Protein AF-A0A948S776-F1 (afdb_monomer)

Solvent-accessible surface area (backbone atoms only — not comparable to full-atom values): 19892 Å² total; per-residue (Å²): 141,86,84,87,80,82,86,81,80,93,66,93,70,81,78,84,46,97,80,36,72,66,51,51,48,51,51,47,53,50,47,60,68,52,47,47,55,83,42,71,66,89,43,65,70,59,57,54,49,46,22,67,76,46,38,30,39,66,58,34,51,77,49,82,68,54,50,30,28,36,54,54,98,95,38,77,42,83,43,54,67,67,58,45,52,52,51,53,53,51,50,36,62,68,34,25,37,34,53,42,80,43,75,43,98,85,70,48,80,43,75,44,84,40,79,42,96,69,28,58,43,80,48,78,45,60,59,50,70,28,55,46,44,52,46,50,82,46,57,51,68,60,44,51,53,54,53,57,68,47,48,62,59,56,50,50,53,50,28,68,75,37,49,32,47,72,52,29,36,33,40,34,46,43,30,55,60,38,28,38,38,37,34,32,24,36,46,45,97,86,26,35,76,42,49,69,90,73,72,49,63,81,50,78,41,45,48,45,40,51,56,28,45,77,58,75,41,42,49,74,68,52,48,50,54,43,51,53,52,50,51,54,45,20,75,75,63,35,86,86,52,70,42,48,57,50,50,54,42,47,53,50,54,52,53,57,54,69,76,40,53,76,68,52,44,58,52,39,53,50,28,44,51,49,48,28,53,51,48,44,52,49,53,53,48,52,50,52,53,48,53,49,50,51,50,48,50,49,50,50,49,60,72,45,38,86,79,46,58,70,71,59,47,54,54,51,53,56,49,55,53,50,50,52,52,54,51,51,64,71,66,49,77,78,76,78,80,72,82,72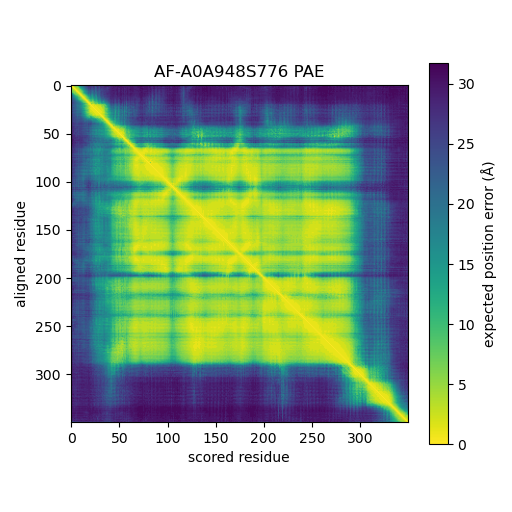,74,76,82,75,82,76,82,83,82,129

Sequence (350 aa):
MSLRRRLKSRAGEKHCNASSKTHAAHVYARKQSRYTAWIPASIPSIADEAAAEFGLDYESLGLPRGECFWEVDGSLRLLSGEDFERQLASARDEFGWFWQSRKLKSGRDSRTRRKRPHPVQEVTVSLSPAQSLFLRDMNAADIASKLYGLLPRLAEDLTDQTGWKLLGASIHYDSSRPHFNFYITRVGDDHYLHGRQRLGTLGPWAVGEWRLAKLGAGTYAGNRILQENLANFALRHGPSAEPLDLRLHRLLDDSFKRDLNKNEMGRFEKCEAKHAKWKKAQIAKILREWIGRERVAWQLLSLCGPHLRPYARAAIQGVEVMAKVMDILKNLPAEESSNSCPKQNQPQLK

Radius of gyration: 26.54 Å; Cα contacts (8 Å, |Δi|>4): 365; chains: 1; bounding box: 77×87×69 Å

pLDDT: mean 72.22, std 21.1, range [24.14, 96.31]

Foldseek 3Di:
DDDDDDDDDDDDDPPPDPPDPVVVVVVVVVVLVVLCLQAVVPDVVLSVVLCVVLVLALCLQVEPFKWKWFDDPLDTDTDDPVVRSVLVVVQCVVQQKAWDWDQDPVRDIDTDIDGDPPQKDKDKAWDDSLRSNLSNPDDHVVSVVLVVVLVSVLVVVVCVQFVWDWGIKMWGPSGSITIMITITGQQDPNRHGTGDPPLAAPDPSLLNLVLLVVLVQHDPVSVVVSVVSLVVSCVVPNVPDDRPRNVSNVSVVVSSCVPDDPVSNVSSVVSSNVVSVSSNVSVVVCVVVVVVVVVVVLVVCVVCVVVDDPVVNVVSVVVVVVVVVVVVVVPPPPPPPPPPPPPDDDDDDD

Secondary structure (DSSP, 8-state):
-----------------TT-HHHHHHHHHHHHHHHTTTS-TT-HHHHHHHHHHHT-STTTTS--S-EEEEEETTEEEEE-HHHHHHHHHHHHHHTTEEEEEEE-TTS-EEEEEEE-S-SEEEEEEEPPHHHHHHHHTS-HHHHHHHHHHHHHHHHHHHHHHH-PEEEEEEEE-SSSS-EEEEEEESB-TTSPBPS-S------HHHHHHHHHHHTT---HHHHHHHHHHHHHHHHHH-TT---HHHHHHHHHHHHHHHT--HHHHHHHHHHHHHHHHHHHHHHHHHHHHHHHHHHHHHHHHHHHGGGS-HHHHHHHHHHHHHHHHHHHHHSS------------------

Mean predicted aligned error: 14.77 Å

Nearest PDB structures (foldseek):
  3we3-assembly1_A  TM=5.366E-01  e=9.918E+00  Homo sapiens
  7qfi-assembly1_A  TM=2.754E-01  e=3.850E+00  Lactobacillus acidophilus
  4cdg-assembly1_A  TM=1.538E-01  e=7.235E+00  Homo sapiens

Structure (mmCIF, N/CA/C/O backbone):
data_AF-A0A948S776-F1
#
_entry.id   AF-A0A948S776-F1
#
loop_
_atom_site.group_PDB
_atom_site.id
_atom_site.type_symbol
_atom_site.label_atom_id
_atom_site.label_alt_id
_atom_site.label_comp_id
_atom_site.label_asym_id
_atom_site.label_entity_id
_atom_site.label_seq_id
_atom_site.pdbx_PDB_ins_code
_atom_site.Cartn_x
_atom_site.Cartn_y
_atom_site.Cartn_z
_atom_site.occupancy
_atom_site.B_iso_or_equiv
_atom_site.auth_seq_id
_atom_site.auth_comp_id
_atom_site.auth_asym_id
_atom_site.auth_atom_id
_atom_site.pdbx_PDB_model_num
ATOM 1 N N . MET A 1 1 ? 22.194 14.010 43.140 1.00 30.00 1 MET A N 1
ATOM 2 C CA . MET A 1 1 ? 22.199 15.105 42.144 1.00 30.00 1 MET A CA 1
ATOM 3 C C . MET A 1 1 ? 21.404 14.669 40.921 1.00 30.00 1 MET A C 1
ATOM 5 O O . MET A 1 1 ? 21.793 13.718 40.261 1.00 30.00 1 MET A O 1
ATOM 9 N N . SER A 1 2 ? 20.255 15.299 40.671 1.00 27.33 2 SER A N 1
ATOM 10 C CA . SER A 1 2 ? 19.341 14.989 39.565 1.00 27.33 2 SER A CA 1
ATOM 11 C C . SER A 1 2 ? 19.483 16.018 38.444 1.00 27.33 2 SER A C 1
ATOM 13 O O . SER A 1 2 ? 19.321 17.208 38.708 1.00 27.33 2 SER A O 1
ATOM 15 N N . LEU A 1 3 ? 19.678 15.587 37.197 1.00 24.20 3 LEU A N 1
ATOM 16 C CA . LEU A 1 3 ? 19.594 16.470 36.032 1.00 24.20 3 LEU A CA 1
ATOM 17 C C . LEU A 1 3 ? 18.422 16.068 35.137 1.00 24.20 3 LEU A C 1
ATOM 19 O O . LEU A 1 3 ? 18.526 15.271 34.212 1.00 24.20 3 LEU A O 1
ATOM 23 N N . ARG A 1 4 ? 17.279 16.695 35.430 1.00 26.38 4 ARG A N 1
ATOM 24 C CA . ARG A 1 4 ? 16.252 17.001 34.436 1.00 26.38 4 ARG A CA 1
ATOM 25 C C . ARG A 1 4 ? 16.826 18.037 33.465 1.00 26.38 4 ARG A C 1
ATOM 27 O O . ARG A 1 4 ? 17.174 19.132 33.897 1.00 26.38 4 ARG A O 1
ATOM 34 N N . ARG A 1 5 ? 16.763 17.774 32.158 1.00 28.72 5 ARG A N 1
ATOM 35 C CA . ARG A 1 5 ? 16.552 18.834 31.160 1.00 28.72 5 ARG A CA 1
ATOM 36 C C . ARG A 1 5 ? 15.293 18.530 30.359 1.00 28.72 5 ARG A C 1
ATOM 38 O O . ARG A 1 5 ? 15.193 17.547 29.638 1.00 28.72 5 ARG A O 1
ATOM 45 N N . ARG A 1 6 ? 14.307 19.396 30.593 1.00 29.16 6 ARG A N 1
ATOM 46 C CA . ARG A 1 6 ? 13.084 19.588 29.819 1.00 29.16 6 ARG A CA 1
ATOM 47 C C . ARG A 1 6 ? 13.449 20.176 28.457 1.00 29.16 6 ARG A C 1
ATOM 49 O O . ARG A 1 6 ? 14.199 21.142 28.435 1.00 29.16 6 ARG A O 1
ATOM 56 N N . LEU A 1 7 ? 12.749 19.751 27.411 1.00 24.14 7 LEU A N 1
ATOM 57 C CA . LEU A 1 7 ? 12.084 20.685 26.501 1.00 24.14 7 LEU A CA 1
ATOM 58 C C . LEU A 1 7 ? 10.652 20.188 26.272 1.00 24.14 7 LEU A C 1
ATOM 60 O O . LEU A 1 7 ? 10.360 19.386 25.395 1.00 24.14 7 LEU A O 1
ATOM 64 N N . LYS A 1 8 ? 9.765 20.656 27.158 1.00 30.14 8 LYS A N 1
ATOM 65 C CA . LYS A 1 8 ? 8.364 20.921 26.836 1.00 30.14 8 LYS A CA 1
ATOM 66 C C . LYS A 1 8 ? 8.313 22.363 26.314 1.00 30.14 8 LYS A C 1
ATOM 68 O O . LYS A 1 8 ? 8.461 23.272 27.126 1.00 30.14 8 LYS A O 1
ATOM 73 N N . SER A 1 9 ? 8.040 22.573 25.034 1.00 30.41 9 SER A N 1
ATOM 74 C CA . SER A 1 9 ? 7.080 23.598 24.594 1.00 30.41 9 SER A CA 1
ATOM 75 C C . SER A 1 9 ? 5.760 22.822 24.412 1.00 30.41 9 SER A C 1
ATOM 77 O O . SER A 1 9 ? 5.752 21.774 23.783 1.00 30.41 9 SER A O 1
ATOM 79 N N . ARG A 1 10 ? 4.640 23.045 25.112 1.00 31.84 10 ARG A N 1
ATOM 80 C CA . ARG A 1 10 ? 3.937 24.262 25.556 1.00 31.84 10 ARG A CA 1
ATOM 81 C C . ARG A 1 10 ? 3.382 25.125 24.410 1.00 31.84 10 ARG A C 1
ATOM 83 O O . ARG A 1 10 ? 3.489 26.333 24.443 1.00 31.84 10 ARG A O 1
ATOM 90 N N . ALA A 1 11 ? 2.757 24.454 23.448 1.00 30.66 11 ALA A N 1
ATOM 91 C CA . ALA A 1 11 ? 1.493 24.780 22.773 1.00 30.66 11 ALA A CA 1
ATOM 92 C C . ALA A 1 11 ? 1.198 23.525 21.924 1.00 30.66 11 ALA A C 1
ATOM 94 O O . ALA A 1 11 ? 2.074 23.027 21.238 1.00 30.66 11 ALA A O 1
ATOM 95 N N . GLY A 1 12 ? 0.064 22.843 22.009 1.00 31.70 12 GLY A N 1
ATOM 96 C CA . GLY A 1 12 ? -1.236 23.456 21.788 1.00 31.70 12 GLY A CA 1
ATOM 97 C C . GLY A 1 12 ? -1.523 23.648 20.296 1.00 31.70 12 GLY A C 1
ATOM 98 O O . GLY A 1 12 ? -2.685 23.745 19.933 1.00 31.70 12 GLY A O 1
ATOM 99 N N . GLU A 1 13 ? -0.513 23.611 19.425 1.00 28.03 13 GLU A N 1
ATOM 100 C CA . GLU A 1 13 ? -0.708 23.738 17.984 1.00 28.03 13 GLU A CA 1
ATOM 101 C C . GLU A 1 13 ? -0.805 22.344 17.364 1.00 28.03 13 GLU A C 1
ATOM 103 O O . GLU A 1 13 ? 0.151 21.756 16.856 1.00 28.03 13 GLU A O 1
ATOM 108 N N . LYS A 1 14 ? -2.027 21.798 17.406 1.00 35.38 14 LYS A N 1
ATOM 109 C CA . LYS A 1 14 ? -2.502 20.964 16.303 1.00 35.38 14 LYS A CA 1
ATOM 110 C C . LYS A 1 14 ? -2.407 21.854 15.054 1.00 35.38 14 LYS A C 1
ATOM 112 O O . LYS A 1 14 ? -3.322 22.622 14.787 1.00 35.38 14 LYS A O 1
ATOM 117 N N . HIS A 1 15 ? -1.302 21.805 14.312 1.00 27.33 15 HIS A N 1
ATOM 118 C CA . HIS A 1 15 ? -1.291 22.359 12.960 1.00 27.33 15 HIS A CA 1
ATOM 119 C C . HIS A 1 15 ? -2.092 21.414 12.063 1.00 27.33 15 HIS A C 1
ATOM 121 O O . HIS A 1 15 ? -1.555 20.536 11.391 1.00 27.33 15 HIS A O 1
ATOM 127 N N . CYS A 1 16 ? -3.409 21.586 12.114 1.00 34.50 16 CYS A N 1
ATOM 128 C CA . CYS A 1 16 ? -4.314 21.283 11.024 1.00 34.50 16 CYS A CA 1
ATOM 129 C C . CYS A 1 16 ? -3.925 22.266 9.922 1.00 34.50 16 CYS A C 1
ATOM 131 O O . CYS A 1 16 ? -4.116 23.457 10.122 1.00 34.50 16 CYS A O 1
ATOM 133 N N . ASN A 1 17 ? -3.253 21.810 8.869 1.00 31.41 17 ASN A N 1
ATOM 134 C CA . ASN A 1 17 ? -3.221 22.454 7.555 1.00 31.41 17 ASN A CA 1
ATOM 135 C C . ASN A 1 17 ? -2.355 21.577 6.651 1.00 31.41 17 ASN A C 1
ATOM 137 O O . ASN A 1 17 ? -1.127 21.699 6.629 1.00 31.41 17 ASN A O 1
ATOM 141 N N . ALA A 1 18 ? -3.017 20.711 5.882 1.00 35.78 18 ALA A N 1
ATOM 142 C CA . ALA A 1 18 ? -2.439 19.977 4.755 1.00 35.78 18 ALA A CA 1
ATOM 143 C C . ALA A 1 18 ? -1.798 20.912 3.697 1.00 35.78 18 ALA A C 1
ATOM 145 O O . ALA A 1 18 ? -1.079 20.458 2.814 1.00 35.78 18 ALA A O 1
ATOM 146 N N . SER A 1 19 ? -1.998 22.229 3.823 1.00 34.84 19 SER A N 1
ATOM 147 C CA . SER A 1 19 ? -1.431 23.302 3.002 1.00 34.84 19 SER A CA 1
ATOM 148 C C . SER A 1 19 ? -0.207 24.013 3.606 1.00 34.84 19 SER A C 1
ATOM 150 O O . SER A 1 19 ? 0.343 24.913 2.968 1.00 34.84 19 SER A O 1
ATOM 152 N N . SER A 1 20 ? 0.257 23.669 4.818 1.00 40.19 20 SER A N 1
ATOM 153 C CA . SER A 1 20 ? 1.397 24.380 5.418 1.00 40.19 20 SER A CA 1
ATOM 154 C C . SER A 1 20 ? 2.726 23.941 4.789 1.00 40.19 20 SER A C 1
ATOM 156 O O . SER A 1 20 ? 3.006 22.746 4.657 1.00 40.19 20 SER A O 1
ATOM 158 N N . LYS A 1 21 ? 3.591 24.909 4.441 1.00 38.44 21 LYS A N 1
ATOM 159 C CA . LYS A 1 21 ? 4.961 24.651 3.947 1.00 38.44 21 LYS A CA 1
ATOM 160 C C . LYS A 1 21 ? 5.741 23.712 4.879 1.00 38.44 21 LYS A C 1
ATOM 162 O O . LYS A 1 21 ? 6.563 22.931 4.416 1.00 38.44 21 LYS A O 1
ATOM 167 N N . THR A 1 22 ? 5.438 23.734 6.176 1.00 37.62 22 THR A N 1
ATOM 168 C CA . THR A 1 22 ? 6.039 22.878 7.206 1.00 37.62 22 THR A CA 1
ATOM 169 C C . THR A 1 22 ? 5.538 21.431 7.139 1.00 37.62 22 THR A C 1
ATOM 171 O O . THR A 1 22 ? 6.331 20.505 7.292 1.00 37.62 22 THR A O 1
ATOM 174 N N . HIS A 1 23 ? 4.247 21.202 6.860 1.00 42.31 23 HIS A N 1
ATOM 175 C CA . HIS A 1 23 ? 3.706 19.862 6.608 1.00 42.31 23 HIS A CA 1
ATOM 176 C C . HIS A 1 23 ? 4.241 19.297 5.290 1.00 42.31 23 HIS A C 1
ATOM 178 O O . HIS A 1 23 ? 4.719 18.166 5.272 1.00 42.31 23 HIS A O 1
ATOM 184 N N . ALA A 1 24 ? 4.266 20.104 4.225 1.00 43.22 24 ALA A N 1
ATOM 185 C CA . ALA A 1 24 ? 4.877 19.727 2.953 1.00 43.22 24 ALA A CA 1
ATOM 186 C C . ALA A 1 24 ? 6.366 19.376 3.125 1.00 43.22 24 ALA A C 1
ATOM 188 O O . ALA A 1 24 ? 6.804 18.350 2.618 1.00 43.22 24 ALA A O 1
ATOM 189 N N . ALA A 1 25 ? 7.123 20.144 3.917 1.00 40.84 25 ALA A N 1
ATOM 190 C CA . ALA A 1 25 ? 8.521 19.855 4.240 1.00 40.84 25 ALA A CA 1
ATOM 191 C C . ALA A 1 25 ? 8.693 18.582 5.089 1.00 40.84 25 ALA A C 1
ATOM 193 O O . ALA A 1 25 ? 9.600 17.796 4.832 1.00 40.84 25 ALA A O 1
ATOM 194 N N . HIS A 1 26 ? 7.813 18.320 6.062 1.00 44.16 26 HIS A N 1
ATOM 195 C CA . HIS A 1 26 ? 7.834 17.078 6.844 1.00 44.16 26 HIS A CA 1
ATOM 196 C C . HIS A 1 26 ? 7.425 15.852 6.026 1.00 44.16 26 HIS A C 1
ATOM 198 O O . HIS A 1 26 ? 8.029 14.792 6.184 1.00 44.16 26 HIS A O 1
ATOM 204 N N . VAL A 1 27 ? 6.435 15.977 5.141 1.00 45.28 27 VAL A N 1
ATOM 205 C CA . VAL A 1 27 ? 6.050 14.933 4.186 1.00 45.28 27 VAL A CA 1
ATOM 206 C C . VAL A 1 27 ? 7.170 14.716 3.175 1.00 45.28 27 VAL A C 1
ATOM 208 O O . VAL A 1 27 ? 7.508 13.570 2.917 1.00 45.28 27 VAL A O 1
ATOM 211 N N . TYR A 1 28 ? 7.814 15.771 2.674 1.00 41.22 28 TYR A N 1
ATOM 212 C CA . TYR A 1 28 ? 8.972 15.695 1.781 1.00 41.22 28 TYR A CA 1
ATOM 213 C C . TYR A 1 28 ? 10.178 15.029 2.459 1.00 41.22 28 TYR A C 1
ATOM 215 O O . TYR A 1 28 ? 10.744 14.095 1.904 1.00 41.22 28 TYR A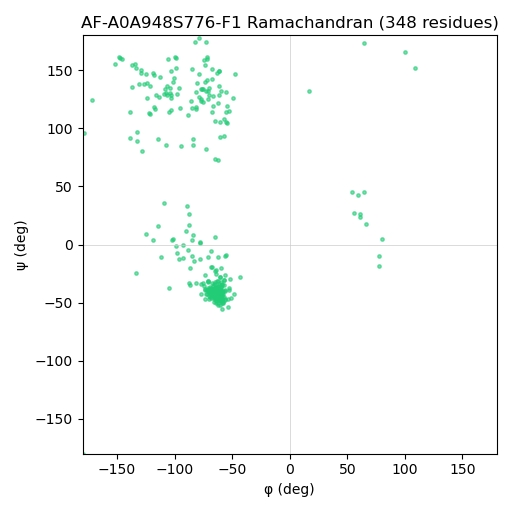 O 1
ATOM 223 N N . ALA A 1 29 ? 10.507 15.395 3.701 1.00 40.53 29 ALA A N 1
ATOM 224 C CA . ALA A 1 29 ? 11.566 14.762 4.493 1.00 40.53 29 ALA A CA 1
ATOM 225 C C . ALA A 1 29 ? 11.233 13.302 4.873 1.00 40.53 29 ALA A C 1
ATOM 227 O O . ALA A 1 29 ? 12.106 12.428 4.871 1.00 40.53 29 ALA A O 1
ATOM 228 N N . ARG A 1 30 ? 9.956 12.980 5.140 1.00 44.44 30 ARG A N 1
ATOM 229 C CA . ARG A 1 30 ? 9.488 11.588 5.294 1.00 44.44 30 ARG A CA 1
ATOM 230 C C . ARG A 1 30 ? 9.535 10.812 3.982 1.00 44.44 30 ARG A C 1
ATOM 232 O O . ARG A 1 30 ? 9.887 9.639 4.001 1.00 44.44 30 ARG A O 1
ATOM 239 N N . LYS A 1 31 ? 9.192 11.433 2.853 1.00 39.84 31 LYS A N 1
ATOM 240 C CA . LYS A 1 31 ? 9.264 10.831 1.517 1.00 39.84 31 LYS A CA 1
ATOM 241 C C . LYS A 1 31 ? 10.727 10.567 1.151 1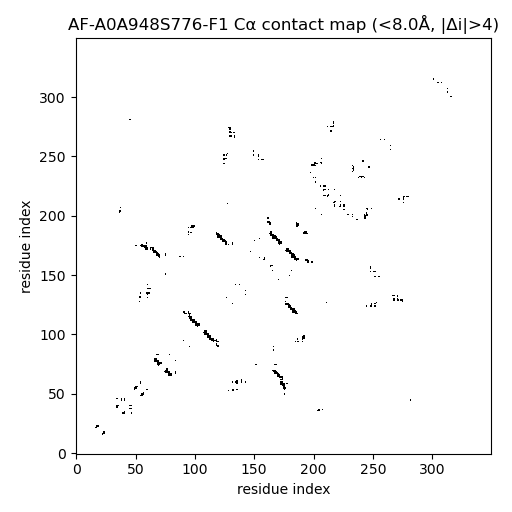.00 39.84 31 LYS A C 1
ATOM 243 O O . LYS A 1 31 ? 11.037 9.428 0.829 1.00 39.84 31 LYS A O 1
ATOM 248 N N . GLN A 1 32 ? 11.641 11.523 1.340 1.00 35.38 32 GLN A N 1
ATOM 249 C CA . GLN A 1 32 ? 13.091 11.335 1.169 1.00 35.38 32 GLN A CA 1
ATOM 250 C C . GLN A 1 32 ? 13.665 10.242 2.087 1.00 35.38 32 GLN A C 1
ATOM 252 O O . GLN A 1 32 ? 14.451 9.412 1.641 1.00 35.38 32 GLN A O 1
ATOM 257 N N . SER A 1 33 ? 13.231 10.161 3.347 1.00 32.75 33 SER A N 1
ATOM 258 C CA . SER A 1 33 ? 13.672 9.082 4.247 1.00 32.75 33 SER A CA 1
ATOM 259 C C . SER A 1 33 ? 12.978 7.734 4.006 1.00 32.75 33 SER A C 1
ATOM 261 O O . SER A 1 33 ? 13.474 6.734 4.509 1.00 32.75 33 SER A O 1
ATOM 263 N N . ARG A 1 34 ? 11.890 7.670 3.215 1.00 36.59 34 ARG A N 1
ATOM 264 C CA . ARG A 1 34 ? 11.239 6.438 2.702 1.00 36.59 34 ARG A CA 1
ATOM 265 C C . ARG A 1 34 ? 11.684 6.055 1.278 1.00 36.59 34 ARG A C 1
ATOM 267 O O . ARG A 1 34 ? 11.411 4.934 0.833 1.00 36.59 34 ARG A O 1
ATOM 274 N N . TYR A 1 35 ? 12.380 6.945 0.563 1.00 33.16 35 TYR A N 1
ATOM 275 C CA . TYR A 1 35 ? 13.059 6.650 -0.708 1.00 33.16 35 TYR A CA 1
ATOM 276 C C . TYR A 1 35 ? 14.095 5.525 -0.525 1.00 33.16 35 TYR A C 1
ATOM 278 O O . TYR A 1 35 ? 14.215 4.654 -1.384 1.00 33.16 35 TYR A O 1
ATOM 286 N N . THR A 1 36 ? 14.722 5.476 0.654 1.00 37.50 36 THR A N 1
ATOM 287 C CA . THR A 1 36 ? 15.727 4.497 1.117 1.00 37.50 36 THR A CA 1
ATOM 288 C C . THR A 1 36 ? 15.274 3.033 1.145 1.00 37.50 36 THR A C 1
ATOM 290 O O . THR A 1 36 ? 16.125 2.150 1.152 1.00 37.50 36 THR A O 1
ATOM 293 N N . ALA A 1 37 ? 13.968 2.743 1.171 1.00 38.06 37 ALA A N 1
ATOM 294 C CA . ALA A 1 37 ? 13.477 1.375 1.371 1.00 38.06 37 ALA A CA 1
ATOM 295 C C . ALA A 1 37 ? 13.401 0.525 0.086 1.00 38.06 37 ALA A C 1
ATOM 297 O O . ALA A 1 37 ? 13.153 -0.667 0.168 1.00 38.06 37 ALA A O 1
ATOM 298 N N . TRP A 1 38 ? 13.578 1.109 -1.100 1.00 36.62 38 TRP A N 1
ATOM 299 C CA . TRP A 1 38 ? 13.439 0.379 -2.377 1.00 36.62 38 TRP A CA 1
ATOM 300 C C . TRP A 1 38 ? 14.577 0.649 -3.358 1.00 36.62 38 TRP A C 1
ATOM 302 O O . TRP A 1 38 ? 14.897 -0.177 -4.219 1.00 36.62 38 TRP A O 1
ATOM 312 N N . ILE A 1 39 ? 15.212 1.803 -3.200 1.00 39.00 39 ILE A N 1
ATOM 313 C CA . ILE A 1 39 ? 16.410 2.219 -3.903 1.00 39.00 39 ILE A CA 1
ATOM 314 C C . ILE A 1 39 ? 17.398 2.531 -2.785 1.00 39.00 39 ILE A C 1
ATOM 316 O O . ILE A 1 39 ? 17.037 3.296 -1.886 1.00 39.00 39 ILE A O 1
ATOM 320 N N . PRO A 1 40 ? 18.605 1.943 -2.765 1.00 36.41 40 PRO A N 1
ATOM 321 C CA . PRO A 1 40 ? 19.608 2.407 -1.831 1.00 36.41 40 PRO A CA 1
ATOM 322 C C . PRO A 1 40 ? 19.859 3.879 -2.165 1.00 36.41 40 PRO A C 1
ATOM 324 O O . PRO A 1 40 ? 20.474 4.206 -3.174 1.00 36.41 40 PRO A O 1
ATOM 327 N N . ALA A 1 41 ? 19.340 4.776 -1.325 1.00 38.53 41 ALA A N 1
ATOM 328 C CA . ALA A 1 41 ? 19.460 6.226 -1.482 1.00 38.53 41 ALA A CA 1
ATOM 329 C C . ALA A 1 41 ? 20.916 6.718 -1.354 1.00 38.53 41 ALA A C 1
ATOM 331 O O . ALA A 1 41 ? 21.170 7.916 -1.331 1.00 38.53 41 ALA A O 1
ATOM 332 N N . SER A 1 42 ? 21.883 5.801 -1.260 1.00 42.94 42 SER A N 1
ATOM 333 C CA . SER A 1 42 ? 23.309 6.097 -1.269 1.00 42.94 42 SER A CA 1
ATOM 334 C C . SER A 1 42 ? 23.822 6.552 -2.640 1.00 42.94 42 SER A C 1
ATOM 336 O O . SER A 1 42 ? 24.955 7.031 -2.711 1.00 42.94 42 SER A O 1
ATOM 338 N N . ILE A 1 43 ? 23.022 6.430 -3.711 1.00 49.31 43 ILE A N 1
ATOM 339 C CA . ILE A 1 43 ? 23.367 6.922 -5.051 1.00 49.31 43 ILE A CA 1
ATOM 340 C C . ILE A 1 43 ? 22.178 7.717 -5.635 1.00 49.31 43 ILE A C 1
ATOM 342 O O . ILE A 1 43 ? 21.256 7.118 -6.193 1.00 49.31 43 ILE A O 1
ATOM 346 N N . PRO A 1 44 ? 22.182 9.060 -5.519 1.00 51.72 44 PRO A N 1
ATOM 347 C CA . PRO A 1 44 ? 21.114 9.932 -6.022 1.00 51.72 44 PRO A CA 1
ATOM 348 C C . PRO A 1 44 ? 20.764 9.722 -7.504 1.00 51.72 44 PRO A C 1
ATOM 350 O O . PRO A 1 44 ? 19.586 9.673 -7.842 1.00 51.72 44 PRO A O 1
ATOM 353 N N . SER A 1 45 ? 21.757 9.461 -8.366 1.00 53.81 45 SER A N 1
ATOM 354 C CA . SER A 1 45 ? 21.530 9.233 -9.804 1.00 53.81 45 SER A CA 1
ATOM 355 C C . SER A 1 45 ? 20.623 8.036 -10.102 1.00 53.81 45 SER A C 1
ATOM 357 O O . SER A 1 45 ? 19.899 8.048 -11.089 1.00 53.81 45 SER A O 1
ATOM 359 N N . ILE A 1 46 ? 20.593 7.021 -9.234 1.00 53.75 46 ILE A N 1
ATOM 360 C CA . ILE A 1 46 ? 19.721 5.850 -9.404 1.00 53.75 46 ILE A CA 1
ATOM 361 C C . ILE A 1 46 ? 18.262 6.184 -9.060 1.00 53.75 46 ILE A C 1
ATOM 363 O O . ILE A 1 46 ? 17.340 5.623 -9.653 1.00 53.75 46 ILE A O 1
ATOM 367 N N . ALA A 1 47 ? 18.034 7.087 -8.101 1.00 54.62 47 ALA A N 1
ATOM 368 C CA . ALA A 1 47 ? 16.690 7.528 -7.741 1.00 54.62 47 ALA A CA 1
ATOM 369 C C . ALA A 1 47 ? 16.067 8.388 -8.850 1.00 54.62 47 ALA A C 1
ATOM 371 O O . ALA A 1 47 ? 14.898 8.185 -9.181 1.00 54.62 47 ALA A O 1
ATOM 372 N N . ASP A 1 48 ? 16.860 9.272 -9.456 1.00 58.44 48 ASP A N 1
ATOM 373 C CA . ASP A 1 48 ? 16.430 10.121 -10.571 1.00 58.44 48 ASP A CA 1
ATOM 374 C C . ASP A 1 48 ? 16.203 9.296 -11.853 1.00 58.44 48 ASP A C 1
ATOM 376 O O . ASP A 1 48 ? 15.181 9.454 -12.520 1.00 58.44 48 ASP A O 1
ATOM 380 N N . GLU A 1 49 ? 17.083 8.325 -12.145 1.00 62.12 49 GLU A N 1
ATOM 381 C CA . GLU A 1 49 ? 16.891 7.349 -13.231 1.00 62.12 49 GLU A CA 1
ATOM 382 C C . GLU A 1 49 ? 15.599 6.533 -13.047 1.00 62.12 49 GLU A C 1
ATOM 384 O O . GLU A 1 49 ? 14.872 6.297 -14.010 1.00 62.12 49 GLU A O 1
ATOM 389 N N . ALA A 1 50 ? 15.285 6.103 -11.819 1.00 58.31 50 ALA A N 1
ATOM 390 C CA . ALA A 1 50 ? 14.046 5.380 -11.531 1.00 58.31 50 ALA A CA 1
ATOM 391 C C . ALA A 1 50 ? 12.806 6.261 -11.737 1.00 58.31 50 ALA A C 1
ATOM 393 O O . ALA A 1 50 ? 11.790 5.787 -12.248 1.00 58.31 50 ALA A O 1
ATOM 394 N N . ALA A 1 51 ? 12.882 7.534 -11.341 1.00 59.91 51 ALA A N 1
ATOM 395 C CA . ALA A 1 51 ? 11.790 8.473 -11.538 1.00 59.91 51 ALA A CA 1
ATOM 396 C C . ALA A 1 51 ? 11.502 8.713 -13.021 1.00 59.91 51 ALA A C 1
ATOM 398 O O . ALA A 1 51 ? 10.352 8.584 -13.430 1.00 59.91 51 ALA A O 1
ATOM 399 N N . ALA A 1 52 ? 12.533 8.938 -13.835 1.00 63.38 52 ALA A N 1
ATOM 400 C CA . ALA A 1 52 ? 12.372 9.102 -15.277 1.00 63.38 52 ALA A CA 1
ATOM 401 C C . ALA A 1 52 ? 11.873 7.816 -15.970 1.00 63.38 52 ALA A C 1
ATOM 403 O O . ALA A 1 52 ? 10.943 7.852 -16.774 1.00 63.38 52 ALA A O 1
ATOM 404 N N . GLU A 1 53 ? 12.451 6.657 -15.643 1.00 65.19 53 GLU A N 1
ATOM 405 C CA . GLU A 1 53 ? 12.168 5.400 -16.350 1.00 65.19 53 GLU A CA 1
ATOM 406 C C . GLU A 1 53 ? 10.745 4.874 -16.084 1.00 65.19 53 GLU A C 1
ATOM 408 O O . GLU A 1 53 ? 10.060 4.405 -17.004 1.00 65.19 53 GLU A O 1
ATOM 413 N N . PHE A 1 54 ? 10.289 4.964 -14.829 1.00 58.12 54 PHE A N 1
ATOM 414 C CA . PHE A 1 54 ? 8.993 4.439 -14.382 1.00 58.12 54 PHE A CA 1
ATOM 415 C C . PHE A 1 54 ? 7.913 5.516 -14.244 1.00 58.12 54 PHE A C 1
ATOM 417 O O . PHE A 1 54 ? 6.810 5.195 -13.811 1.00 58.12 54 PHE A O 1
ATOM 424 N N . GLY A 1 55 ? 8.215 6.764 -14.623 1.00 52.38 55 GLY A N 1
ATOM 425 C CA . GLY A 1 55 ? 7.308 7.895 -14.438 1.00 52.38 55 GLY A CA 1
ATOM 426 C C . GLY A 1 55 ? 6.967 8.107 -12.966 1.00 52.38 55 GLY A C 1
ATOM 427 O O . GLY A 1 55 ? 5.813 8.290 -12.639 1.00 52.38 55 GLY A O 1
ATOM 428 N N . LEU A 1 56 ? 7.941 8.010 -12.056 1.00 53.44 56 LEU A N 1
ATOM 429 C CA . LEU A 1 56 ? 7.740 8.225 -10.614 1.00 53.44 56 LEU A CA 1
ATOM 430 C C . LEU A 1 56 ? 7.951 9.701 -10.239 1.00 53.44 56 LEU A C 1
ATOM 432 O O . LEU A 1 56 ? 8.477 9.997 -9.164 1.00 53.44 56 LEU A O 1
ATOM 436 N N . ASP A 1 57 ? 7.606 10.628 -11.127 1.00 52.38 57 ASP A N 1
ATOM 437 C CA . ASP A 1 57 ? 7.577 12.054 -10.812 1.00 52.38 57 ASP A CA 1
ATOM 438 C C . ASP A 1 57 ? 6.260 12.435 -10.101 1.00 52.38 57 ASP A C 1
ATOM 440 O O . ASP A 1 57 ? 5.379 11.605 -9.868 1.00 52.38 57 ASP A O 1
ATOM 444 N N . TYR A 1 58 ? 6.144 13.688 -9.657 1.00 42.88 58 TYR A N 1
ATOM 445 C CA . TYR A 1 58 ? 4.952 14.176 -8.948 1.00 42.88 58 TYR A CA 1
ATOM 446 C C . TYR A 1 58 ? 3.696 14.269 -9.847 1.00 42.88 58 TYR A C 1
ATOM 448 O O . TYR A 1 58 ? 2.611 14.514 -9.324 1.00 42.88 58 TYR A O 1
ATOM 456 N N . GLU A 1 59 ? 3.814 14.018 -11.156 1.00 50.50 59 GLU A N 1
ATOM 457 C CA . GLU A 1 59 ? 2.729 14.038 -12.151 1.00 50.50 59 GLU A CA 1
ATOM 458 C C . GLU A 1 59 ? 2.457 12.633 -12.741 1.00 50.50 59 GLU A C 1
ATOM 460 O O . GLU A 1 59 ? 1.755 12.500 -13.740 1.00 50.50 59 GLU A O 1
ATOM 465 N N . SER A 1 60 ? 2.965 11.580 -12.080 1.00 52.41 60 SER A N 1
ATOM 466 C CA . SER A 1 60 ? 3.248 10.221 -12.590 1.00 52.41 60 SER A CA 1
ATOM 467 C C . SER A 1 60 ? 2.238 9.515 -13.506 1.00 52.41 60 SER A C 1
ATOM 469 O O . SER A 1 60 ? 2.631 8.654 -14.294 1.00 52.41 60 SER A O 1
ATOM 471 N N . LEU A 1 61 ? 0.946 9.829 -13.403 1.00 56.81 61 LEU A N 1
ATOM 472 C CA . LEU A 1 61 ? -0.123 9.208 -14.196 1.00 56.81 61 LEU A CA 1
ATOM 473 C C . LEU A 1 61 ? -0.975 10.227 -14.973 1.00 56.81 61 LEU A C 1
ATOM 475 O O . LEU A 1 61 ? -2.011 9.862 -15.520 1.00 56.81 61 LEU A O 1
ATOM 479 N N . GLY A 1 62 ? -0.577 11.504 -15.007 1.00 56.53 62 GLY A N 1
ATOM 480 C CA . GLY A 1 62 ? -1.316 12.573 -15.690 1.00 56.53 62 GLY A CA 1
ATOM 481 C C . GLY A 1 62 ? -2.682 12.892 -15.068 1.00 56.53 62 GLY A C 1
ATOM 482 O O . GLY A 1 62 ? -3.532 13.492 -15.723 1.00 56.53 62 GLY A O 1
ATOM 483 N N . LEU A 1 63 ? -2.909 12.472 -13.818 1.00 60.75 63 LEU A N 1
ATOM 484 C CA . LEU A 1 63 ? -4.165 12.645 -13.091 1.00 60.75 63 LEU A CA 1
ATOM 485 C C . LEU A 1 63 ? -4.092 13.818 -12.091 1.00 60.75 63 LEU A C 1
ATOM 487 O O . LEU A 1 63 ? -3.074 13.986 -11.413 1.00 60.75 63 LEU A O 1
ATOM 491 N N . PRO A 1 64 ? -5.160 14.629 -11.959 1.00 61.84 64 PRO A N 1
ATOM 492 C CA . PRO A 1 64 ? -5.194 15.782 -11.052 1.00 61.84 64 PRO A CA 1
ATOM 493 C C . PRO A 1 64 ? -5.299 15.318 -9.600 1.00 61.84 64 PRO A C 1
ATOM 495 O O . PRO A 1 64 ? -6.160 14.496 -9.376 1.00 61.84 64 PRO A O 1
ATOM 498 N N . ARG A 1 65 ? -4.485 15.834 -8.655 1.00 71.69 65 ARG A N 1
ATOM 499 C CA . ARG A 1 65 ? -4.474 15.610 -7.171 1.00 71.69 65 ARG A CA 1
ATOM 500 C C . ARG A 1 65 ? -5.235 14.391 -6.619 1.00 71.69 65 ARG A C 1
ATOM 502 O O . ARG A 1 65 ? -6.419 14.242 -6.861 1.00 71.69 65 ARG A O 1
ATOM 509 N N . GLY A 1 66 ? -4.597 13.622 -5.733 1.00 80.31 66 GLY A N 1
ATOM 510 C CA . GLY A 1 66 ? -5.203 12.421 -5.142 1.00 80.31 66 GLY A CA 1
ATOM 511 C C . GLY A 1 66 ? -6.638 12.602 -4.612 1.00 80.31 66 GLY A C 1
ATOM 512 O O . GLY A 1 66 ? -7.008 13.661 -4.102 1.00 80.31 66 GLY A O 1
ATOM 513 N N . GLU A 1 67 ? -7.433 11.544 -4.724 1.00 89.44 67 GLU A N 1
ATOM 514 C CA . GLU A 1 67 ? -8.861 11.541 -4.404 1.00 89.44 67 GLU A CA 1
ATOM 515 C C . GLU A 1 67 ? -9.144 10.881 -3.065 1.00 89.44 67 GLU A C 1
ATOM 517 O O . GLU A 1 67 ? -8.446 9.955 -2.649 1.00 89.44 67 GLU A O 1
ATOM 522 N N . CYS A 1 68 ? -10.196 11.347 -2.399 1.00 92.50 68 CYS A N 1
ATOM 523 C CA . CYS A 1 68 ? -10.552 10.930 -1.053 1.00 92.50 68 CYS A CA 1
ATOM 524 C C . CYS A 1 68 ? -11.980 10.389 -1.015 1.00 92.50 68 CYS A C 1
ATOM 526 O O . CYS A 1 68 ? -12.891 10.957 -1.606 1.00 92.50 68 CYS A O 1
ATOM 528 N N . PHE A 1 69 ? -12.183 9.313 -0.268 1.00 95.00 69 PHE A N 1
ATOM 529 C CA . PHE A 1 69 ? -13.440 8.594 -0.149 1.00 95.00 69 PHE A CA 1
ATOM 530 C C . PHE A 1 69 ? -13.767 8.373 1.322 1.00 95.00 69 PHE A C 1
ATOM 532 O O . PHE A 1 69 ? -12.893 7.992 2.097 1.00 95.00 69 PHE A O 1
ATOM 539 N N . TRP A 1 70 ? -15.022 8.544 1.715 1.00 96.25 70 TRP A N 1
ATOM 540 C CA . TRP A 1 70 ? -15.483 8.253 3.072 1.00 96.25 70 TRP A CA 1
ATOM 541 C C . TRP A 1 70 ? -16.527 7.153 3.066 1.00 96.25 70 TRP A C 1
ATOM 543 O O . TRP A 1 70 ? -17.316 7.041 2.130 1.00 96.25 70 TRP A O 1
ATOM 553 N N . GLU A 1 71 ? -16.511 6.338 4.109 1.00 93.94 71 GLU A N 1
ATOM 554 C CA . GLU A 1 71 ? -17.448 5.241 4.291 1.00 93.94 71 GLU A CA 1
ATOM 555 C C . GLU A 1 71 ? -18.808 5.787 4.759 1.00 93.94 71 GLU A C 1
ATOM 557 O O . GLU A 1 71 ? -18.898 6.530 5.737 1.00 93.94 71 GLU A O 1
ATOM 562 N N . VAL A 1 72 ? -19.860 5.465 4.004 1.00 90.00 72 VAL A N 1
ATOM 563 C CA . VAL A 1 72 ? -21.256 5.795 4.296 1.00 90.00 72 VAL A CA 1
ATOM 564 C C . VAL A 1 72 ? -22.115 4.579 3.952 1.00 90.00 72 VAL A C 1
ATOM 566 O O . VAL A 1 72 ? -22.241 4.225 2.776 1.00 90.00 72 VAL A O 1
ATOM 569 N N . ASP A 1 73 ? -22.731 3.973 4.967 1.00 86.25 73 ASP A N 1
ATOM 570 C CA . ASP A 1 73 ? -23.658 2.836 4.853 1.00 86.25 73 ASP A CA 1
ATOM 571 C C . ASP A 1 73 ? -23.081 1.629 4.084 1.00 86.25 73 ASP A C 1
ATOM 573 O O . ASP A 1 73 ? -23.714 1.048 3.202 1.00 86.25 73 ASP A O 1
ATOM 577 N N . GLY A 1 74 ? -21.839 1.263 4.390 1.00 83.06 74 GLY A N 1
ATOM 578 C CA . GLY A 1 74 ? -21.091 0.171 3.768 1.00 83.06 74 GLY A CA 1
ATOM 579 C C . GLY A 1 74 ? -20.459 0.524 2.420 1.00 83.06 74 GLY A C 1
ATOM 580 O O . GLY A 1 74 ? -19.894 -0.352 1.771 1.00 83.06 74 GLY A O 1
ATOM 581 N N . SER A 1 75 ? -20.550 1.781 1.971 1.00 88.50 75 SER A N 1
ATOM 582 C CA . SER A 1 75 ? -20.075 2.211 0.650 1.00 88.50 75 SER A CA 1
ATOM 583 C C . SER A 1 75 ? -19.123 3.402 0.728 1.00 88.50 75 SER A C 1
ATOM 585 O O . SER A 1 75 ? -19.366 4.369 1.444 1.00 88.50 75 SER A O 1
ATOM 587 N N . LEU A 1 76 ? -18.047 3.374 -0.062 1.00 92.44 76 LEU A N 1
ATOM 588 C CA . LEU A 1 76 ? -17.096 4.483 -0.170 1.00 92.44 76 LEU A CA 1
ATOM 589 C C . LEU A 1 76 ? -17.617 5.557 -1.134 1.00 92.44 76 LEU A C 1
ATOM 591 O O . LEU A 1 76 ? -17.795 5.300 -2.324 1.00 92.44 76 LEU A O 1
ATOM 595 N N . ARG A 1 77 ? -17.835 6.774 -0.629 1.00 93.25 77 ARG A N 1
ATOM 596 C CA . ARG A 1 77 ? -18.300 7.934 -1.403 1.00 93.25 77 ARG A CA 1
ATOM 597 C C . ARG A 1 77 ? -17.188 8.953 -1.582 1.00 93.25 77 ARG A C 1
ATOM 599 O O . ARG A 1 77 ? -16.520 9.301 -0.612 1.00 93.25 77 ARG A O 1
ATOM 606 N N . LEU A 1 78 ? -17.019 9.445 -2.808 1.00 92.88 78 LEU A N 1
ATOM 607 C CA . LEU A 1 78 ? -16.042 10.484 -3.130 1.00 92.88 78 LEU A CA 1
ATOM 608 C C . LEU A 1 78 ? -16.348 11.775 -2.355 1.00 92.88 78 LEU A C 1
ATOM 610 O O . LEU A 1 78 ? -17.499 12.204 -2.274 1.00 92.88 78 LEU A O 1
ATOM 614 N N . LEU A 1 79 ? -15.306 12.396 -1.812 1.00 91.25 79 LEU A N 1
ATOM 615 C CA . LEU A 1 79 ? -15.352 13.645 -1.063 1.00 91.25 79 LEU A CA 1
ATOM 616 C C . LEU A 1 79 ? -14.246 14.591 -1.509 1.00 91.25 79 LEU A C 1
ATOM 618 O O . LEU A 1 79 ? -13.181 14.176 -1.970 1.00 91.25 79 LEU A O 1
ATOM 622 N N . SER A 1 80 ? -14.488 15.885 -1.302 1.00 88.00 80 SER A N 1
ATOM 623 C CA . SER A 1 80 ? -13.427 16.876 -1.414 1.00 88.00 80 SER A CA 1
ATOM 624 C C . SER A 1 80 ? -12.333 16.587 -0.377 1.00 88.00 80 SER A C 1
ATOM 626 O O . SER A 1 80 ? -12.605 16.089 0.719 1.00 88.00 80 SER A O 1
ATOM 628 N N . GLY A 1 81 ? -11.080 16.924 -0.697 1.00 83.75 81 GLY A N 1
ATOM 629 C CA . GLY A 1 81 ? -9.971 16.737 0.244 1.00 83.75 81 GLY A CA 1
ATOM 630 C C . GLY A 1 81 ? -10.157 17.513 1.556 1.00 83.75 81 GLY A C 1
ATOM 631 O O . GLY A 1 81 ? -9.754 17.035 2.612 1.00 83.75 81 GLY A O 1
ATOM 632 N N . GLU A 1 82 ? -10.807 18.680 1.516 1.00 87.00 82 GLU A N 1
ATOM 633 C CA . GLU A 1 82 ? -11.097 19.468 2.718 1.00 87.00 82 GLU A CA 1
ATOM 634 C C . GLU A 1 82 ? -12.149 18.794 3.604 1.00 87.00 82 GLU A C 1
ATOM 636 O O . GLU A 1 82 ? -11.942 18.663 4.813 1.00 87.00 82 GLU A O 1
ATOM 641 N N . ASP A 1 83 ? -13.251 18.324 3.016 1.00 89.38 83 ASP A N 1
ATOM 642 C CA . ASP A 1 83 ? -14.295 17.629 3.770 1.00 89.38 83 ASP A CA 1
ATOM 643 C C . ASP A 1 83 ? -13.779 16.307 4.333 1.00 89.38 83 ASP A C 1
ATOM 645 O O . ASP A 1 83 ? -14.071 15.970 5.479 1.00 89.38 83 ASP A O 1
ATOM 649 N N . PHE A 1 84 ? -12.946 15.593 3.575 1.00 91.44 84 PHE A N 1
ATOM 650 C CA . PHE A 1 84 ? -12.296 14.377 4.045 1.00 91.44 84 PHE A CA 1
ATOM 651 C C . PHE A 1 84 ? -11.431 14.623 5.291 1.00 91.44 84 PHE A C 1
ATOM 653 O O . PHE A 1 84 ? -11.545 13.899 6.280 1.00 91.44 84 PHE A O 1
ATOM 660 N N . GLU A 1 85 ? -10.605 15.673 5.294 1.00 87.94 85 GLU A N 1
ATOM 661 C CA . GLU A 1 85 ? -9.787 16.031 6.460 1.00 87.94 85 GLU A CA 1
ATOM 662 C C . GLU A 1 85 ? -10.642 16.445 7.667 1.00 87.94 85 GLU A C 1
ATOM 664 O O . GLU A 1 85 ? -10.324 16.085 8.806 1.00 87.94 85 GLU A O 1
ATOM 669 N N . ARG A 1 86 ? -11.756 17.157 7.440 1.00 92.50 86 ARG A N 1
ATOM 670 C CA . ARG A 1 86 ? -12.719 17.496 8.502 1.00 92.50 86 ARG A CA 1
ATOM 671 C C . ARG A 1 86 ? -13.348 16.237 9.105 1.00 92.50 86 ARG A C 1
ATOM 673 O O . ARG A 1 86 ? -13.368 16.106 10.331 1.00 92.50 86 ARG A O 1
ATOM 680 N N . GLN A 1 87 ? -13.794 15.296 8.273 1.00 93.81 87 GLN A N 1
ATOM 681 C CA . GLN A 1 87 ? -14.353 14.015 8.720 1.00 93.81 87 GLN A CA 1
ATOM 682 C C . GLN A 1 87 ? -13.317 13.189 9.491 1.00 93.81 87 GLN A C 1
ATOM 684 O O . GLN A 1 87 ? -13.591 12.697 10.586 1.00 93.81 87 GLN A O 1
ATOM 689 N N . LEU A 1 88 ? -12.081 13.113 8.992 1.00 92.44 88 LEU A N 1
ATOM 690 C CA . LEU A 1 88 ? -10.992 12.401 9.657 1.00 92.44 88 LEU A CA 1
ATOM 691 C C . LEU A 1 88 ? -10.630 13.025 11.014 1.00 92.44 88 LEU A C 1
ATOM 693 O O . LEU A 1 88 ? -10.319 12.305 11.968 1.00 92.44 88 LEU A O 1
ATOM 697 N N . ALA A 1 89 ? -10.661 14.356 11.126 1.00 91.12 89 ALA A N 1
ATOM 698 C CA . ALA A 1 89 ? -10.473 15.055 12.395 1.00 91.12 89 ALA A CA 1
ATOM 699 C C . ALA A 1 89 ? -11.604 14.743 13.387 1.00 91.12 89 ALA A C 1
ATOM 701 O O . ALA A 1 89 ? -11.309 14.399 14.533 1.00 91.12 89 ALA A O 1
ATOM 702 N N . SER A 1 90 ? -12.860 14.781 12.929 1.00 93.94 90 SER A N 1
ATOM 703 C CA . SER A 1 90 ? -14.032 14.412 13.734 1.00 93.94 90 SER A CA 1
ATOM 704 C C . SER A 1 90 ? -13.922 12.975 14.250 1.00 93.94 90 SER A C 1
ATOM 706 O O . SER A 1 90 ? -13.959 12.739 15.458 1.00 93.94 90 SER A O 1
ATOM 708 N N . ALA A 1 91 ? -13.628 12.021 13.363 1.00 93.56 91 ALA A N 1
ATOM 709 C CA . ALA A 1 91 ? -13.464 10.615 13.719 1.00 93.56 91 ALA A CA 1
ATOM 710 C C . ALA A 1 91 ? -12.313 10.381 14.715 1.00 93.56 91 ALA A C 1
ATOM 712 O O . ALA A 1 91 ? -12.402 9.532 15.601 1.00 93.56 91 ALA A O 1
ATOM 713 N N . ARG A 1 92 ? -11.209 11.136 14.626 1.00 92.75 92 ARG A N 1
ATOM 714 C CA . ARG A 1 92 ? -10.117 11.046 15.615 1.00 92.75 92 ARG A CA 1
ATOM 715 C C . ARG A 1 92 ? -10.559 11.477 17.011 1.00 92.75 92 ARG A C 1
ATOM 717 O O . ARG A 1 92 ? -10.072 10.901 17.987 1.00 92.75 92 ARG A O 1
ATOM 724 N N . ASP A 1 93 ? -11.425 12.477 17.109 1.00 92.12 93 ASP A N 1
ATOM 725 C CA . ASP A 1 93 ? -11.949 12.944 18.389 1.00 92.12 93 ASP A CA 1
ATOM 726 C C . ASP A 1 93 ? -13.030 11.978 18.921 1.00 92.12 93 ASP A C 1
ATOM 728 O O . ASP A 1 93 ? -12.968 11.584 20.091 1.00 92.12 93 ASP A O 1
ATOM 732 N N . GLU A 1 94 ? -13.927 11.494 18.055 1.00 93.00 94 GLU A N 1
ATOM 733 C CA . GLU A 1 94 ? -14.961 10.492 18.360 1.00 93.00 94 GLU A CA 1
ATOM 734 C C . GLU A 1 94 ? -14.356 9.173 18.871 1.00 93.00 94 GLU A C 1
ATOM 736 O O . GLU A 1 94 ? -14.620 8.742 19.998 1.00 93.00 94 GLU A O 1
ATOM 741 N N . PHE A 1 95 ? -13.445 8.576 18.098 1.00 93.62 95 PHE A N 1
ATOM 742 C CA . PHE A 1 95 ? -12.777 7.313 18.429 1.00 93.62 95 PHE A CA 1
ATOM 743 C C . PHE A 1 95 ? -11.561 7.495 19.353 1.00 93.62 95 PHE A C 1
ATOM 745 O O . PHE A 1 95 ? -10.813 6.546 19.618 1.00 93.62 95 PHE A O 1
ATOM 752 N N . GLY A 1 96 ? -11.350 8.708 19.879 1.00 92.25 96 GLY A N 1
ATOM 753 C CA . GLY A 1 96 ? -10.243 9.079 20.768 1.00 92.25 96 GLY A CA 1
ATOM 754 C C . GLY A 1 96 ? -10.222 8.336 22.109 1.00 92.25 96 GLY A C 1
ATOM 755 O O . GLY A 1 96 ? -9.239 8.407 22.859 1.00 92.25 96 GLY A O 1
ATOM 756 N N . TRP A 1 97 ? -11.288 7.611 22.436 1.00 93.94 97 TRP A N 1
ATOM 757 C CA . TRP A 1 97 ? -11.440 6.868 23.677 1.00 93.94 97 TRP A CA 1
ATOM 758 C C . TRP A 1 97 ? -12.264 5.589 23.474 1.00 93.94 97 TRP A C 1
ATOM 760 O O . TRP A 1 97 ? -12.988 5.454 22.497 1.00 93.94 97 TRP A O 1
ATOM 770 N N . PHE A 1 98 ? -12.137 4.641 24.404 1.00 94.12 98 PHE A N 1
ATOM 771 C CA . PHE A 1 98 ? -12.905 3.393 24.409 1.00 94.12 98 PHE A CA 1
ATOM 772 C C . PHE A 1 98 ? -13.173 2.903 25.841 1.00 94.12 98 PHE A C 1
ATOM 774 O O . PHE A 1 98 ? -12.477 3.294 26.790 1.00 94.12 98 PHE A O 1
ATOM 781 N N . TRP A 1 99 ? -14.162 2.027 25.999 1.00 93.50 99 TRP A N 1
ATOM 782 C CA . TRP A 1 99 ? -14.459 1.312 27.234 1.00 93.50 99 TRP A CA 1
ATOM 783 C C . TRP A 1 99 ? -13.624 0.037 27.337 1.00 93.50 99 TRP A C 1
ATOM 785 O O . TRP A 1 99 ? -13.667 -0.841 26.480 1.00 93.50 99 TRP A O 1
ATOM 795 N N . GLN A 1 100 ? -12.861 -0.086 28.423 1.00 91.00 100 GLN A N 1
ATOM 796 C CA . GLN A 1 100 ? -12.164 -1.320 28.764 1.00 91.00 100 GLN A CA 1
ATOM 797 C C . GLN A 1 100 ? -12.906 -2.032 29.893 1.00 91.00 100 GLN A C 1
ATOM 799 O O . GLN A 1 100 ? -12.958 -1.523 31.017 1.00 91.00 100 GLN A O 1
ATOM 804 N N . SER A 1 101 ? -13.429 -3.221 29.603 1.00 88.94 101 SER A N 1
ATOM 805 C CA . SER A 1 101 ? -13.968 -4.118 30.625 1.00 88.94 101 SER A CA 1
ATOM 806 C C . SER A 1 101 ? -12.834 -4.687 31.478 1.00 88.94 101 SER A C 1
ATOM 808 O O . SER A 1 101 ? -11.798 -5.118 30.963 1.00 88.94 101 SER A O 1
ATOM 810 N N . ARG A 1 102 ? -13.020 -4.685 32.797 1.00 86.50 102 ARG A N 1
ATOM 811 C CA . ARG A 1 102 ? -12.143 -5.345 33.768 1.00 86.50 102 ARG A CA 1
ATOM 812 C C . ARG A 1 102 ? -12.994 -6.060 34.805 1.00 86.50 102 ARG A C 1
ATOM 81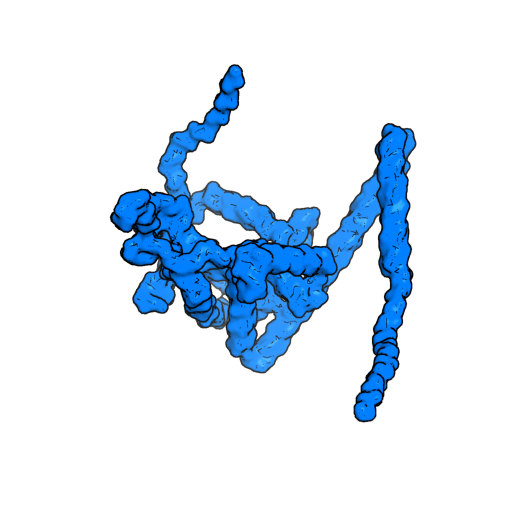4 O O . ARG A 1 102 ? -13.908 -5.461 35.362 1.00 86.50 102 ARG A O 1
ATOM 821 N N . LYS A 1 103 ? -12.621 -7.296 35.131 1.00 84.19 103 LYS A N 1
ATOM 822 C CA . LYS A 1 103 ? -13.124 -7.959 36.333 1.00 84.19 103 LYS A CA 1
ATOM 823 C C . LYS A 1 103 ? -12.400 -7.407 37.552 1.00 84.19 103 LYS A C 1
ATOM 825 O O . LYS A 1 103 ? -11.168 -7.389 37.596 1.00 84.19 103 LYS A O 1
ATOM 830 N N . LEU A 1 104 ? -13.161 -6.922 38.527 1.00 82.00 104 LEU A N 1
ATOM 831 C CA . LEU A 1 104 ? -12.625 -6.556 39.833 1.00 82.00 104 LEU A CA 1
ATOM 832 C C . LEU A 1 104 ? -12.262 -7.822 40.619 1.00 82.00 104 LEU A C 1
ATOM 834 O O . LEU A 1 104 ? -12.788 -8.901 40.354 1.00 82.00 104 LEU A O 1
ATOM 838 N N . LYS A 1 105 ? -11.417 -7.682 41.651 1.00 82.56 105 LYS A N 1
ATOM 839 C CA . LYS A 1 105 ? -11.119 -8.785 42.588 1.00 82.56 105 LYS A CA 1
ATOM 840 C C . LYS A 1 105 ? -12.381 -9.352 43.255 1.00 82.56 105 LYS A C 1
ATOM 842 O O . LYS A 1 105 ? -12.399 -10.516 43.621 1.00 82.56 105 LYS A O 1
ATOM 847 N N . SER A 1 106 ? -13.433 -8.540 43.377 1.00 84.75 106 SER A N 1
ATOM 848 C CA . SER A 1 106 ? -14.748 -8.928 43.899 1.00 84.75 106 SER A CA 1
ATOM 849 C C . SER A 1 106 ? -15.622 -9.702 42.901 1.00 84.75 106 SER A C 1
ATOM 851 O O . SER A 1 106 ? -16.782 -9.965 43.199 1.00 84.75 106 SER A O 1
ATOM 853 N N . GLY A 1 107 ? -15.126 -10.001 41.696 1.00 83.81 107 GLY A N 1
ATOM 854 C CA . GLY A 1 107 ? -15.878 -10.688 40.642 1.00 83.81 107 GLY A CA 1
ATOM 855 C C . GLY A 1 107 ? -16.875 -9.808 39.879 1.00 83.81 107 GLY A C 1
ATOM 856 O O . GLY A 1 107 ? -17.366 -10.231 38.838 1.00 83.81 107 GLY A O 1
ATOM 857 N N . ARG A 1 108 ? -17.141 -8.576 40.341 1.00 84.75 108 ARG A N 1
ATOM 858 C CA . ARG A 1 108 ? -17.984 -7.607 39.623 1.00 84.75 108 ARG A CA 1
ATOM 859 C C . ARG A 1 108 ? -17.267 -7.063 38.390 1.00 84.75 108 ARG A C 1
ATOM 861 O O . ARG A 1 108 ? -16.071 -6.755 38.444 1.00 84.75 108 ARG A O 1
ATOM 868 N N . ASP A 1 109 ? -18.017 -6.870 37.314 1.00 86.38 109 ASP A N 1
ATOM 869 C CA . ASP A 1 109 ? -17.519 -6.186 36.129 1.00 86.38 109 ASP A CA 1
ATOM 870 C C . ASP A 1 109 ? -17.452 -4.677 36.372 1.00 86.38 109 ASP A C 1
ATOM 872 O O . ASP A 1 109 ? -18.375 -4.052 36.893 1.00 86.38 109 ASP A O 1
ATOM 876 N N . SER A 1 110 ? -16.332 -4.079 35.982 1.00 88.75 110 SER A N 1
ATOM 877 C CA . SER A 1 110 ? -16.133 -2.637 35.965 1.00 88.75 110 SER A CA 1
ATOM 878 C C . SER A 1 110 ? -15.711 -2.202 34.569 1.00 88.75 110 SER A C 1
ATOM 880 O O . SER A 1 110 ? -15.015 -2.924 33.849 1.00 88.75 110 SER A O 1
ATOM 882 N N . ARG A 1 111 ? -16.130 -0.998 34.182 1.00 89.69 111 ARG A N 1
ATOM 883 C CA . ARG A 1 111 ? -15.762 -0.376 32.912 1.00 89.69 111 ARG A CA 1
ATOM 884 C C . ARG A 1 111 ? -14.906 0.840 33.207 1.00 89.69 111 ARG A C 1
ATOM 886 O O . ARG A 1 111 ? -15.282 1.702 33.994 1.00 89.69 111 ARG A O 1
ATOM 893 N N . THR A 1 112 ? -13.736 0.912 32.585 1.00 91.94 112 THR A N 1
ATOM 894 C CA . THR A 1 112 ? -12.862 2.083 32.689 1.00 91.94 112 THR A CA 1
ATOM 895 C C . THR A 1 112 ? -12.718 2.727 31.323 1.00 91.94 112 THR A C 1
ATOM 897 O O . THR A 1 112 ? -12.360 2.053 30.355 1.00 91.94 112 THR A O 1
ATOM 900 N N . ARG A 1 113 ? -12.948 4.039 31.248 1.00 93.88 113 ARG A N 1
ATOM 901 C CA . ARG A 1 113 ? -12.684 4.819 30.038 1.00 93.88 113 ARG A CA 1
ATOM 902 C C . ARG A 1 113 ? -11.177 4.935 29.825 1.00 93.88 113 ARG A C 1
ATOM 904 O O . ARG A 1 113 ? -10.437 5.314 30.735 1.00 93.88 113 ARG A O 1
ATOM 911 N N . ARG A 1 114 ? -10.707 4.612 28.625 1.00 93.12 114 ARG A N 1
ATOM 912 C CA . ARG A 1 114 ? -9.297 4.715 28.236 1.00 93.12 114 ARG A CA 1
ATOM 913 C C . ARG A 1 114 ? -9.167 5.631 27.034 1.00 93.12 114 ARG A C 1
ATOM 915 O O . ARG A 1 114 ? -9.942 5.528 26.092 1.00 93.12 114 ARG A O 1
ATOM 922 N N . LYS A 1 115 ? -8.167 6.511 27.059 1.00 92.44 115 LYS A N 1
ATOM 923 C CA . LYS A 1 115 ? -7.792 7.314 25.894 1.00 92.44 115 LYS A CA 1
ATOM 924 C C . LYS A 1 115 ? -6.932 6.472 24.958 1.00 92.44 115 LYS A C 1
ATOM 926 O O . LYS A 1 115 ? -6.037 5.763 25.422 1.00 92.44 115 LYS A O 1
ATOM 931 N N . ARG A 1 116 ? -7.167 6.582 23.654 1.00 85.31 116 ARG A N 1
ATOM 932 C CA . ARG A 1 116 ? -6.351 5.937 22.628 1.00 85.31 116 ARG A CA 1
ATOM 933 C C . ARG A 1 116 ? -5.422 6.973 21.984 1.00 85.31 116 ARG A C 1
ATOM 935 O O . ARG A 1 116 ? -5.904 8.001 21.524 1.00 85.31 116 ARG A O 1
ATOM 942 N N . PRO A 1 117 ? -4.097 6.742 21.948 1.00 78.88 117 PRO A N 1
ATOM 943 C CA . PRO A 1 117 ? -3.157 7.706 21.369 1.00 78.88 117 PRO A CA 1
ATOM 944 C C . PRO A 1 117 ? -3.261 7.794 19.839 1.00 78.88 117 PRO A C 1
ATOM 946 O O . PRO A 1 117 ? -3.057 8.861 19.272 1.00 78.88 117 PRO A O 1
ATOM 949 N N . HIS A 1 118 ? -3.616 6.683 19.187 1.00 83.12 118 HIS A N 1
ATOM 950 C CA . HIS A 1 118 ? -3.799 6.580 17.738 1.00 83.12 118 HIS A CA 1
ATOM 951 C C . HIS A 1 118 ? -5.176 5.962 17.460 1.00 83.12 118 HIS A C 1
ATOM 953 O O . HIS A 1 118 ? -5.272 4.734 17.331 1.00 83.12 118 HIS A O 1
ATOM 959 N N . PRO A 1 119 ? -6.248 6.775 17.526 1.00 87.62 119 PRO A N 1
ATOM 960 C CA . PRO A 1 119 ? -7.622 6.297 17.386 1.00 87.62 119 PRO A CA 1
ATOM 961 C C . PRO A 1 119 ? -7.912 5.812 15.968 1.00 87.62 119 PRO A C 1
ATOM 963 O O . PRO A 1 119 ? -8.437 4.716 15.800 1.00 87.62 119 PRO A O 1
ATOM 966 N N . VAL A 1 120 ? -7.433 6.567 14.980 1.00 90.50 120 VAL A N 1
ATOM 967 C CA . VAL A 1 120 ? -7.442 6.201 13.565 1.00 90.50 120 VAL A CA 1
ATOM 968 C C . VAL A 1 120 ? -6.036 5.786 13.144 1.00 90.50 120 VAL A C 1
ATOM 970 O O . VAL A 1 120 ? -5.053 6.444 13.499 1.00 90.50 120 VAL A O 1
ATOM 973 N N . GLN A 1 121 ? -5.946 4.680 12.417 1.00 88.50 121 GLN A N 1
ATOM 974 C CA . GLN A 1 121 ? -4.726 4.141 11.832 1.00 88.50 121 GLN A CA 1
ATOM 975 C C . GLN A 1 121 ? -4.803 4.245 10.313 1.00 88.50 121 GLN A C 1
ATOM 977 O O . GLN A 1 121 ? -5.871 4.093 9.734 1.00 88.50 121 GLN A O 1
ATOM 982 N N . GLU A 1 122 ? -3.662 4.517 9.691 1.00 89.06 122 GLU A N 1
ATOM 983 C CA . GLU A 1 122 ? -3.516 4.601 8.241 1.00 89.06 122 GLU A CA 1
ATOM 984 C C . GLU A 1 122 ? -2.764 3.361 7.754 1.00 89.06 122 GLU A C 1
ATOM 986 O O . GLU A 1 122 ? -1.699 3.030 8.287 1.00 89.06 122 GLU A O 1
ATOM 991 N N . VAL A 1 123 ? -3.322 2.677 6.759 1.00 88.00 123 VAL A N 1
ATOM 992 C CA . VAL A 1 123 ? -2.713 1.522 6.096 1.00 88.00 123 VAL A CA 1
ATOM 993 C C . VAL A 1 123 ? -2.492 1.863 4.633 1.00 88.00 123 VAL A C 1
ATOM 995 O O . VAL A 1 123 ? -3.444 2.113 3.902 1.00 88.00 123 VAL A O 1
ATOM 998 N N . THR A 1 124 ? -1.233 1.850 4.203 1.00 88.81 124 THR A N 1
ATOM 999 C CA . THR A 1 124 ? -0.854 2.171 2.825 1.00 88.81 124 THR A CA 1
ATOM 1000 C C . THR A 1 124 ? -0.654 0.899 2.001 1.00 88.81 124 THR A C 1
ATOM 1002 O O . THR A 1 124 ? 0.126 0.025 2.387 1.00 88.81 124 THR A O 1
ATOM 1005 N N . VAL A 1 125 ? -1.292 0.831 0.832 1.00 91.88 125 VAL A N 1
ATOM 1006 C CA . VAL A 1 125 ? -1.137 -0.242 -0.160 1.00 91.88 125 VAL A CA 1
ATOM 1007 C C . VAL A 1 125 ? -0.682 0.374 -1.479 1.00 91.88 125 VAL A C 1
ATOM 1009 O O . VAL A 1 125 ? -1.398 1.147 -2.101 1.00 91.88 125 VAL A O 1
ATOM 1012 N N . SER A 1 126 ? 0.539 0.068 -1.899 1.00 90.31 126 SER A N 1
ATOM 1013 C CA . SER A 1 126 ? 1.193 0.701 -3.050 1.00 90.31 126 SER A CA 1
ATOM 1014 C C . SER A 1 126 ? 1.133 -0.156 -4.308 1.00 90.31 126 SER A C 1
ATOM 1016 O O . SER A 1 126 ? 1.303 -1.381 -4.248 1.00 90.31 126 SER A O 1
ATOM 1018 N N . LEU A 1 127 ? 0.977 0.492 -5.463 1.00 89.44 127 LEU A N 1
ATOM 1019 C CA . LEU A 1 127 ? 1.181 -0.158 -6.751 1.00 89.44 127 LEU A CA 1
ATOM 1020 C C . LEU A 1 127 ? 2.636 -0.621 -6.897 1.00 89.44 127 LEU A C 1
ATOM 1022 O O . LEU A 1 127 ? 3.574 -0.019 -6.366 1.00 89.44 127 LEU A O 1
ATOM 1026 N N . SER A 1 128 ? 2.832 -1.725 -7.609 1.00 88.50 128 SER A N 1
ATOM 1027 C CA . SER A 1 128 ? 4.153 -2.156 -8.047 1.00 88.50 128 SER A CA 1
ATOM 1028 C C . SER A 1 128 ? 4.648 -1.260 -9.192 1.00 88.50 128 SER A C 1
ATOM 1030 O O . SER A 1 128 ? 3.837 -0.735 -9.956 1.00 88.50 128 SER A O 1
ATOM 1032 N N . PRO A 1 129 ? 5.970 -1.127 -9.397 1.00 84.50 129 PRO A N 1
ATOM 1033 C CA . PRO A 1 129 ? 6.495 -0.354 -10.526 1.00 84.50 129 PRO A CA 1
ATOM 1034 C C . PRO A 1 129 ? 5.993 -0.836 -11.897 1.00 84.50 129 PRO A C 1
ATOM 1036 O O . PRO A 1 129 ? 5.824 -0.032 -12.809 1.00 84.50 129 PRO A O 1
ATOM 1039 N N . ALA A 1 130 ? 5.711 -2.135 -12.044 1.00 88.75 130 ALA A N 1
ATOM 1040 C CA . ALA A 1 130 ? 5.133 -2.689 -13.267 1.00 88.75 130 ALA A CA 1
ATOM 1041 C C . ALA A 1 130 ? 3.669 -2.259 -13.471 1.00 88.75 130 ALA A C 1
ATOM 1043 O O . ALA A 1 130 ? 3.282 -1.956 -14.596 1.00 88.75 130 ALA A O 1
ATOM 1044 N N . GLN A 1 131 ? 2.874 -2.180 -12.395 1.00 91.62 131 GLN A N 1
ATOM 1045 C CA . GLN A 1 131 ? 1.509 -1.638 -12.440 1.00 91.62 131 GLN A CA 1
ATOM 1046 C C . GLN A 1 131 ? 1.524 -0.159 -12.821 1.00 91.62 131 GLN A C 1
ATOM 1048 O O . GLN A 1 131 ? 0.784 0.232 -13.716 1.00 91.62 131 GLN A O 1
ATOM 1053 N N . SER A 1 132 ? 2.409 0.643 -12.221 1.00 88.00 132 SER A N 1
ATOM 1054 C CA . SER A 1 132 ? 2.555 2.057 -12.586 1.00 88.00 132 SER A CA 1
ATOM 1055 C C . SER A 1 132 ? 2.931 2.233 -14.061 1.00 88.00 132 SER A C 1
ATOM 1057 O O . SER A 1 132 ? 2.290 3.009 -14.761 1.00 88.00 132 SER A O 1
ATOM 1059 N N . LEU A 1 133 ? 3.905 1.461 -14.564 1.00 85.75 133 LEU A N 1
ATOM 1060 C CA . LEU A 1 133 ? 4.275 1.473 -15.985 1.00 85.75 133 LEU A CA 1
ATOM 1061 C C . LEU A 1 133 ? 3.110 1.108 -16.902 1.00 85.75 133 LEU A C 1
ATOM 1063 O O . LEU A 1 133 ? 2.929 1.743 -17.933 1.00 85.75 133 LEU A O 1
ATOM 1067 N N . PHE A 1 134 ? 2.344 0.079 -16.543 1.00 90.94 134 PHE A N 1
ATOM 1068 C CA . PHE A 1 134 ? 1.200 -0.353 -17.335 1.00 90.94 134 PHE A CA 1
ATOM 1069 C C . PHE A 1 134 ? 0.118 0.730 -17.415 1.00 90.94 134 PHE A C 1
ATOM 1071 O O . PHE A 1 134 ? -0.464 0.934 -18.479 1.00 90.94 134 PHE A O 1
ATOM 1078 N N . LEU A 1 135 ? -0.153 1.406 -16.294 1.00 89.62 135 LEU A N 1
ATOM 1079 C CA . LEU A 1 135 ? -1.159 2.466 -16.218 1.00 89.62 135 LEU A CA 1
ATOM 1080 C C . LEU A 1 135 ? -0.720 3.736 -16.948 1.00 89.62 135 LEU A C 1
ATOM 1082 O O . LEU A 1 135 ? -1.567 4.423 -17.501 1.00 89.62 135 LEU A O 1
ATOM 1086 N N . ARG A 1 136 ? 0.583 4.035 -16.994 1.00 83.94 136 ARG A N 1
ATOM 1087 C CA . ARG A 1 136 ? 1.122 5.238 -17.648 1.00 83.94 136 ARG A CA 1
ATOM 1088 C C . ARG A 1 136 ? 0.740 5.352 -19.128 1.00 83.94 136 ARG A C 1
ATOM 1090 O O . ARG A 1 136 ? 0.601 6.456 -19.639 1.00 83.94 136 ARG A O 1
ATOM 1097 N N . ASP A 1 137 ? 0.559 4.220 -19.802 1.00 81.31 137 ASP A N 1
ATOM 1098 C CA . ASP A 1 137 ? 0.201 4.172 -21.224 1.00 81.31 137 ASP A CA 1
ATOM 1099 C C . ASP A 1 137 ? -1.331 4.168 -21.449 1.00 81.31 137 ASP A C 1
ATOM 1101 O O . ASP A 1 137 ? -1.801 3.849 -22.544 1.00 81.31 137 ASP A O 1
ATOM 1105 N N . MET A 1 138 ? -2.130 4.436 -20.411 1.00 87.06 138 MET A N 1
ATOM 1106 C CA . MET A 1 138 ? -3.593 4.536 -20.471 1.00 87.06 138 MET A CA 1
ATOM 1107 C C . MET A 1 138 ? -4.036 6.000 -20.380 1.00 87.06 138 MET A C 1
ATOM 1109 O O . MET A 1 138 ? -3.297 6.856 -19.899 1.00 87.06 138 MET A O 1
ATOM 1113 N N . ASN A 1 139 ? -5.255 6.306 -20.833 1.00 87.38 139 ASN A N 1
ATOM 1114 C CA . ASN A 1 139 ? -5.822 7.634 -20.599 1.00 87.38 139 ASN A CA 1
ATOM 1115 C C . ASN A 1 139 ? -6.277 7.785 -19.134 1.00 87.38 139 ASN A C 1
ATOM 1117 O O . ASN A 1 139 ? -6.554 6.803 -18.444 1.00 87.38 139 ASN A O 1
ATOM 1121 N N . ALA A 1 140 ? -6.390 9.033 -18.681 1.00 82.94 140 ALA A N 1
ATOM 1122 C CA . ALA A 1 140 ? -6.775 9.391 -17.318 1.00 82.94 140 ALA A CA 1
ATOM 1123 C C . ALA A 1 140 ? -8.067 8.699 -16.830 1.00 82.94 140 ALA A C 1
ATOM 1125 O O . ALA A 1 140 ? -8.099 8.155 -15.725 1.00 82.94 140 ALA A O 1
ATOM 1126 N N . ALA A 1 141 ? -9.121 8.688 -17.650 1.00 85.19 141 ALA A N 1
ATOM 1127 C CA . ALA A 1 141 ? -10.410 8.114 -17.267 1.00 85.19 141 ALA A CA 1
ATOM 1128 C C . ALA A 1 141 ? -10.313 6.599 -17.019 1.00 85.19 141 ALA A C 1
ATOM 1130 O O . ALA A 1 141 ? -10.848 6.100 -16.027 1.00 85.19 141 ALA A O 1
ATOM 1131 N N . ASP A 1 142 ? -9.568 5.881 -17.862 1.00 88.44 142 ASP A N 1
ATOM 1132 C CA . ASP A 1 142 ? -9.369 4.440 -17.713 1.00 88.44 142 ASP A CA 1
ATOM 1133 C C . ASP A 1 142 ? -8.507 4.103 -16.488 1.00 88.44 142 ASP A C 1
ATOM 1135 O O . ASP A 1 142 ? -8.769 3.114 -15.797 1.00 88.44 142 ASP A O 1
ATOM 1139 N N . ILE A 1 143 ? -7.499 4.930 -16.180 1.00 87.50 143 ILE A N 1
ATOM 1140 C CA . ILE A 1 143 ? -6.688 4.775 -14.963 1.00 87.50 143 ILE A CA 1
ATOM 1141 C C . ILE A 1 143 ? -7.577 4.936 -13.729 1.00 87.50 143 ILE A C 1
ATOM 1143 O O . ILE A 1 143 ? -7.576 4.058 -12.865 1.00 87.50 143 ILE A O 1
ATOM 1147 N N . ALA A 1 144 ? -8.352 6.024 -13.657 1.00 86.06 144 ALA A N 1
ATOM 1148 C CA . ALA A 1 144 ? -9.250 6.289 -12.536 1.00 86.06 144 ALA A CA 1
ATOM 1149 C C . ALA A 1 144 ? -10.261 5.147 -12.361 1.00 86.06 144 ALA A C 1
ATOM 1151 O O . ALA A 1 144 ? -10.354 4.570 -11.279 1.00 86.06 144 ALA A O 1
ATOM 1152 N N . SER A 1 145 ? -10.929 4.733 -13.444 1.00 89.44 145 SER A N 1
ATOM 1153 C CA . SER A 1 145 ? -11.880 3.616 -13.433 1.00 89.44 145 SER A CA 1
ATOM 1154 C C . SER A 1 145 ? -11.251 2.320 -12.905 1.00 89.44 145 SER A C 1
ATOM 1156 O O . SER A 1 145 ? -11.807 1.672 -12.011 1.00 89.44 145 SER A O 1
ATOM 1158 N N . LYS A 1 146 ? -10.050 1.966 -13.383 1.00 90.81 146 LYS A N 1
ATOM 1159 C CA . LYS A 1 146 ? -9.345 0.757 -12.941 1.00 90.81 146 LYS A CA 1
ATOM 1160 C C . LYS A 1 146 ? -8.943 0.839 -11.466 1.00 90.81 146 LYS A C 1
ATOM 1162 O O . LYS A 1 146 ? -9.127 -0.134 -10.739 1.00 90.81 146 LYS A O 1
ATOM 1167 N N . LEU A 1 147 ? -8.436 1.980 -10.993 1.00 90.94 147 LEU A N 1
ATOM 1168 C CA . LEU A 1 147 ? -8.067 2.157 -9.582 1.00 90.94 147 LEU A CA 1
ATOM 1169 C C . LEU A 1 147 ? -9.290 2.167 -8.656 1.00 90.94 147 LEU A C 1
ATOM 1171 O O . LEU A 1 147 ? -9.242 1.566 -7.581 1.00 90.94 147 LEU A O 1
ATOM 1175 N N . TYR A 1 148 ? -10.400 2.770 -9.079 1.00 91.50 148 TYR A N 1
ATOM 1176 C CA . TYR A 1 148 ? -11.651 2.759 -8.320 1.00 91.50 148 TYR A CA 1
ATOM 1177 C C . TYR A 1 148 ? -12.237 1.360 -8.206 1.00 91.50 148 TYR A C 1
ATOM 1179 O O . TYR A 1 148 ? -12.735 1.004 -7.144 1.00 91.50 148 TYR A O 1
ATOM 1187 N N . GLY A 1 149 ? -12.138 0.540 -9.257 1.00 91.44 149 GLY A N 1
ATOM 1188 C CA . GLY A 1 149 ? -12.582 -0.854 -9.218 1.00 91.44 149 GLY A CA 1
ATOM 1189 C C . GLY A 1 149 ? -11.800 -1.728 -8.227 1.00 91.44 149 GLY A C 1
ATOM 1190 O O . GLY A 1 149 ? -12.333 -2.714 -7.712 1.00 91.44 149 GLY A O 1
ATOM 1191 N N . LEU A 1 150 ? -10.552 -1.362 -7.917 1.00 93.19 150 LEU A N 1
ATOM 1192 C CA . LEU A 1 150 ? -9.720 -2.059 -6.928 1.00 93.19 150 LEU A CA 1
ATOM 1193 C C . LEU A 1 150 ? -10.043 -1.638 -5.491 1.00 93.19 150 LEU A C 1
ATOM 1195 O O . LEU A 1 150 ? -9.958 -2.464 -4.581 1.00 93.19 150 LEU A O 1
ATOM 1199 N N . LEU A 1 151 ? -10.423 -0.375 -5.289 1.00 92.75 151 LEU A N 1
ATOM 1200 C CA . LEU A 1 151 ? -10.639 0.215 -3.972 1.00 92.75 151 LEU A CA 1
ATOM 1201 C C . LEU A 1 151 ? -11.617 -0.573 -3.072 1.00 92.75 151 LEU A C 1
ATOM 1203 O O . LEU A 1 151 ? -11.207 -0.918 -1.961 1.00 92.75 151 LEU A O 1
ATOM 1207 N N . PRO A 1 152 ? -12.858 -0.905 -3.493 1.00 91.38 152 PRO A N 1
ATOM 1208 C CA . PRO A 1 152 ? -13.809 -1.602 -2.628 1.00 91.38 152 PRO A CA 1
ATOM 1209 C C . PRO A 1 152 ? -13.340 -3.017 -2.272 1.00 91.38 152 PRO A C 1
ATOM 1211 O O . PRO A 1 152 ? -13.526 -3.446 -1.143 1.00 91.38 152 PRO A O 1
ATOM 1214 N N . ARG A 1 153 ? -12.646 -3.714 -3.182 1.00 91.31 153 ARG A N 1
ATOM 1215 C CA . ARG A 1 153 ? -12.125 -5.072 -2.937 1.00 91.31 153 ARG A CA 1
ATOM 1216 C C . ARG A 1 153 ? -11.025 -5.076 -1.875 1.00 91.31 153 ARG A C 1
ATOM 1218 O O . ARG A 1 153 ? -10.973 -5.960 -1.027 1.00 91.31 153 ARG A O 1
ATOM 1225 N N . LEU A 1 154 ? -10.134 -4.084 -1.929 1.00 92.12 154 LEU A N 1
ATOM 1226 C CA . LEU A 1 154 ? -9.082 -3.906 -0.926 1.00 92.12 154 LEU A CA 1
ATOM 1227 C C . LEU A 1 154 ? -9.659 -3.486 0.429 1.00 92.12 154 LEU A C 1
ATOM 1229 O O . LEU A 1 154 ? -9.185 -3.952 1.462 1.00 92.12 154 LEU A O 1
ATOM 1233 N N . ALA A 1 155 ? -10.669 -2.614 0.415 1.00 92.94 155 ALA A N 1
ATOM 1234 C CA . ALA A 1 155 ? -11.392 -2.183 1.603 1.00 92.94 155 ALA A CA 1
ATOM 1235 C C . ALA A 1 155 ? -12.102 -3.356 2.299 1.00 92.94 155 ALA A C 1
ATOM 1237 O O . ALA A 1 155 ? -11.943 -3.515 3.506 1.00 92.94 155 ALA A O 1
ATOM 1238 N N . GLU A 1 156 ? -12.818 -4.185 1.538 1.00 91.06 156 GLU A N 1
ATOM 1239 C CA . GLU A 1 156 ? -13.553 -5.356 2.030 1.00 91.06 156 GLU A CA 1
ATOM 1240 C C . GLU A 1 156 ? -12.618 -6.397 2.666 1.00 91.06 156 GLU A C 1
ATOM 1242 O O . GLU A 1 156 ? -12.808 -6.768 3.824 1.00 91.06 156 GLU A O 1
ATOM 1247 N N . ASP A 1 157 ? -11.532 -6.798 1.986 1.00 88.38 157 ASP A N 1
ATOM 1248 C CA . ASP A 1 157 ? -10.571 -7.739 2.588 1.00 88.38 157 ASP A CA 1
ATOM 1249 C C . ASP A 1 157 ? -9.906 -7.132 3.829 1.00 88.38 157 ASP A C 1
ATOM 1251 O O . ASP A 1 157 ? -9.724 -7.815 4.836 1.00 88.38 157 ASP A O 1
ATOM 1255 N N . LEU A 1 158 ? -9.588 -5.832 3.813 1.00 89.00 158 LEU A N 1
ATOM 1256 C CA . LEU A 1 158 ? -9.048 -5.161 4.991 1.00 89.00 158 LEU A CA 1
ATOM 1257 C C . LEU A 1 158 ? -10.014 -5.266 6.179 1.00 89.00 158 LEU A C 1
ATOM 1259 O O . LEU A 1 158 ? -9.573 -5.613 7.280 1.00 89.00 158 LEU A O 1
ATOM 1263 N N . THR A 1 159 ? -11.305 -4.991 5.987 1.00 89.31 159 THR A N 1
ATOM 1264 C CA . THR A 1 159 ? -12.305 -5.086 7.060 1.00 89.31 159 THR A CA 1
ATOM 1265 C C . THR A 1 159 ? -12.509 -6.524 7.525 1.00 89.31 159 THR A C 1
ATOM 1267 O O . THR A 1 159 ? -12.475 -6.767 8.733 1.00 89.31 159 THR A O 1
ATOM 1270 N N . ASP A 1 160 ? -12.596 -7.487 6.608 1.00 88.25 160 ASP A N 1
ATOM 1271 C CA . ASP A 1 160 ? -12.832 -8.901 6.922 1.00 88.25 160 ASP A CA 1
ATOM 1272 C C . ASP A 1 160 ? -11.680 -9.521 7.714 1.00 88.25 160 ASP A C 1
ATOM 1274 O O . ASP A 1 160 ? -11.881 -10.255 8.685 1.00 88.25 160 ASP A O 1
ATOM 1278 N N . GLN A 1 161 ? -10.442 -9.204 7.334 1.00 82.56 161 GLN A N 1
ATOM 1279 C CA . GLN A 1 161 ? -9.261 -9.760 7.993 1.00 82.56 161 GLN A CA 1
ATOM 1280 C C . GLN A 1 161 ? -9.004 -9.141 9.360 1.00 82.56 161 GLN A C 1
ATOM 1282 O O . GLN A 1 161 ? -8.514 -9.803 10.282 1.00 82.56 161 GLN A O 1
ATOM 1287 N N . THR A 1 162 ? -9.285 -7.848 9.491 1.00 84.88 162 THR A N 1
ATOM 1288 C CA . THR A 1 162 ? -8.985 -7.100 10.711 1.00 84.88 162 THR A CA 1
ATOM 1289 C C . THR A 1 162 ? -10.113 -7.174 11.731 1.00 84.88 162 THR A C 1
ATOM 1291 O O . THR A 1 162 ? -9.840 -7.183 12.939 1.00 84.88 162 THR A O 1
ATOM 1294 N N . GLY A 1 163 ? -11.364 -7.246 11.270 1.00 87.94 163 GLY A N 1
ATOM 1295 C CA . GLY A 1 163 ? -12.548 -6.932 12.066 1.00 87.94 163 GLY A CA 1
ATOM 1296 C C . GLY A 1 163 ? -12.543 -5.480 12.551 1.00 87.94 163 GLY A C 1
ATOM 1297 O O . GLY A 1 163 ? -13.067 -5.189 13.627 1.00 87.94 163 GLY A O 1
ATOM 1298 N N . TRP A 1 164 ? -11.827 -4.591 11.857 1.00 90.12 164 TRP A N 1
ATOM 1299 C CA . TRP A 1 164 ? -11.738 -3.169 12.180 1.00 90.12 164 TRP A CA 1
ATOM 1300 C C . TRP A 1 164 ? -12.698 -2.393 11.288 1.00 90.12 164 TRP A C 1
ATOM 1302 O O . TRP A 1 164 ? -12.983 -2.796 10.163 1.00 90.12 164 TRP A O 1
ATOM 1312 N N . LYS A 1 165 ? -13.177 -1.257 11.789 1.00 91.75 165 LYS A N 1
ATOM 1313 C CA . LYS A 1 165 ? -14.065 -0.376 11.039 1.00 91.75 165 LYS A CA 1
ATOM 1314 C C . LYS A 1 165 ? -13.247 0.450 10.050 1.00 91.75 165 LYS A C 1
ATOM 1316 O O . LYS A 1 165 ? -12.281 1.112 10.448 1.00 91.75 165 LYS A O 1
ATOM 1321 N N . LEU A 1 166 ? -13.646 0.416 8.783 1.00 94.31 166 LEU A N 1
ATOM 1322 C CA . LEU A 1 166 ? -13.183 1.349 7.764 1.00 94.31 166 LEU A CA 1
ATOM 1323 C C . LEU A 1 166 ? -13.897 2.687 7.944 1.00 94.31 166 LEU A C 1
ATOM 1325 O O . LEU A 1 166 ? -15.102 2.721 8.143 1.00 94.31 166 LEU A O 1
ATOM 1329 N N . LEU A 1 167 ? -13.141 3.778 7.902 1.00 95.25 167 LEU A N 1
ATOM 1330 C CA . LEU A 1 167 ? -13.673 5.142 7.969 1.00 95.25 167 LEU A CA 1
ATOM 1331 C C . LEU A 1 167 ? -13.650 5.806 6.597 1.00 95.25 167 LEU A C 1
ATOM 1333 O O . LEU A 1 167 ? -14.553 6.542 6.227 1.00 95.25 167 LEU A O 1
ATOM 1337 N N . GLY A 1 168 ? -12.603 5.535 5.829 1.00 96.19 168 GLY A N 1
ATOM 1338 C CA . GLY A 1 168 ? -12.442 6.083 4.499 1.00 96.19 168 GLY A CA 1
ATOM 1339 C C . GLY A 1 168 ? -11.166 5.588 3.849 1.00 96.19 168 GLY A C 1
ATOM 1340 O O . GLY A 1 168 ? -10.390 4.829 4.440 1.00 96.19 168 GLY A O 1
ATOM 1341 N N . ALA A 1 169 ? -10.937 6.043 2.630 1.00 96.31 169 ALA A N 1
ATOM 1342 C CA . ALA A 1 169 ? -9.746 5.739 1.871 1.00 96.31 169 ALA A CA 1
ATOM 1343 C C . ALA A 1 169 ? -9.328 6.924 0.999 1.00 96.31 169 ALA A C 1
ATOM 1345 O O . ALA A 1 169 ? -10.143 7.779 0.680 1.00 96.31 169 ALA A O 1
ATOM 1346 N N . SER A 1 170 ? -8.073 6.971 0.580 1.00 92.88 170 SER A N 1
ATOM 1347 C CA . SER A 1 170 ? -7.612 7.902 -0.446 1.00 92.88 170 SER A CA 1
ATOM 1348 C C . SER A 1 170 ? -6.752 7.192 -1.481 1.00 92.88 170 SER A C 1
ATOM 1350 O O . SER A 1 170 ? -6.109 6.183 -1.184 1.00 92.88 170 SER A O 1
ATOM 1352 N N . ILE A 1 171 ? -6.744 7.714 -2.704 1.00 90.88 171 ILE A N 1
ATOM 1353 C CA . ILE A 1 171 ? -5.920 7.238 -3.812 1.00 90.88 171 ILE A CA 1
ATOM 1354 C C . ILE A 1 171 ? -4.968 8.366 -4.194 1.00 90.88 171 ILE A C 1
ATOM 1356 O O . ILE A 1 171 ? -5.389 9.425 -4.646 1.00 90.88 171 ILE A O 1
ATOM 1360 N N . HIS A 1 172 ? -3.670 8.136 -4.028 1.00 84.62 172 HIS A N 1
ATOM 1361 C CA . HIS A 1 172 ? -2.620 9.103 -4.330 1.00 84.62 172 HIS A CA 1
ATOM 1362 C C . HIS A 1 172 ? -1.867 8.697 -5.589 1.00 84.62 172 HIS A C 1
ATOM 1364 O O . HIS A 1 172 ? -0.821 8.053 -5.508 1.00 84.62 172 HIS A O 1
ATOM 1370 N N . TYR A 1 173 ? -2.385 9.080 -6.750 1.00 80.12 173 TYR A N 1
ATOM 1371 C CA . TYR A 1 173 ? -1.695 8.960 -8.041 1.00 80.12 173 TYR A CA 1
ATOM 1372 C C . TYR A 1 173 ? -0.821 10.193 -8.364 1.00 80.12 173 TYR A C 1
ATOM 1374 O O . TYR A 1 173 ? -0.078 10.194 -9.336 1.00 80.12 173 TYR A O 1
ATOM 1382 N N . ASP A 1 174 ? -0.863 11.230 -7.523 1.00 67.25 174 ASP A N 1
ATOM 1383 C CA . ASP A 1 174 ? -0.053 12.459 -7.575 1.00 67.25 174 ASP A CA 1
ATOM 1384 C C . ASP A 1 174 ? 1.294 12.309 -6.843 1.00 67.25 174 ASP A C 1
ATOM 1386 O O . ASP A 1 174 ? 1.867 13.249 -6.282 1.00 67.25 174 ASP A O 1
ATOM 1390 N N . SER A 1 175 ? 1.781 11.075 -6.757 1.00 65.75 175 SER A N 1
ATOM 1391 C CA . SER A 1 175 ? 2.994 10.754 -6.031 1.00 65.75 175 SER A CA 1
ATOM 1392 C C . SER A 1 175 ? 3.847 9.788 -6.823 1.00 65.75 175 SER A C 1
ATOM 1394 O O . SER A 1 175 ? 3.338 8.943 -7.550 1.00 65.75 175 SER A O 1
ATOM 1396 N N . SER A 1 176 ? 5.150 9.828 -6.558 1.00 62.69 176 SER A N 1
ATOM 1397 C CA . SER A 1 176 ? 6.128 8.907 -7.135 1.00 62.69 176 SER A CA 1
ATOM 1398 C C . SER A 1 176 ? 5.830 7.425 -6.885 1.00 62.69 176 SER A C 1
ATOM 1400 O O . SER A 1 176 ? 6.500 6.550 -7.416 1.00 62.69 176 SER A O 1
ATOM 1402 N N . ARG A 1 177 ? 4.864 7.091 -6.028 1.00 73.38 177 ARG A N 1
ATOM 1403 C CA . ARG A 1 177 ? 4.421 5.717 -5.805 1.00 73.38 177 ARG A CA 1
ATOM 1404 C C . ARG A 1 177 ? 2.910 5.729 -5.688 1.00 73.38 177 ARG A C 1
ATOM 1406 O O . ARG A 1 177 ? 2.438 5.899 -4.566 1.00 73.38 177 ARG A O 1
ATOM 1413 N N . PRO A 1 178 ? 2.162 5.548 -6.786 1.00 82.06 178 PRO A N 1
ATOM 1414 C CA . PRO A 1 178 ? 0.716 5.461 -6.715 1.00 82.06 178 PRO A CA 1
ATOM 1415 C C . PRO A 1 178 ? 0.272 4.475 -5.631 1.00 82.06 178 PRO A C 1
ATOM 1417 O O . PRO A 1 178 ? 0.768 3.345 -5.570 1.00 82.06 178 PRO A O 1
ATOM 1420 N N . HIS A 1 179 ? -0.582 4.921 -4.714 1.00 89.00 179 HIS A N 1
ATOM 1421 C CA . HIS A 1 179 ? -0.963 4.122 -3.551 1.00 89.00 179 HIS A CA 1
ATOM 1422 C C . HIS A 1 179 ? -2.362 4.447 -3.038 1.00 89.00 179 HIS A C 1
ATOM 1424 O O . HIS A 1 179 ? -2.865 5.554 -3.204 1.00 89.00 179 HIS A O 1
ATOM 1430 N N . PHE A 1 180 ? -2.945 3.463 -2.367 1.00 92.38 180 PHE A N 1
ATOM 1431 C CA . PHE A 1 180 ? -4.162 3.569 -1.584 1.00 92.38 180 PHE A CA 1
ATOM 1432 C C . PHE A 1 180 ? -3.783 3.790 -0.120 1.00 92.38 180 PHE A C 1
ATOM 1434 O O . PHE A 1 180 ? -2.923 3.074 0.395 1.00 92.38 180 PHE A O 1
ATOM 1441 N N . ASN A 1 181 ? -4.424 4.732 0.563 1.00 92.50 181 ASN A N 1
ATOM 1442 C CA . ASN A 1 181 ? -4.411 4.800 2.021 1.00 92.50 181 ASN A CA 1
ATOM 1443 C C . ASN A 1 181 ? -5.792 4.428 2.537 1.00 92.50 181 ASN A C 1
ATOM 1445 O O . ASN A 1 181 ? -6.783 4.997 2.102 1.00 92.50 181 ASN A O 1
ATOM 1449 N N . PHE A 1 182 ? -5.857 3.499 3.482 1.00 93.88 182 PHE A N 1
ATOM 1450 C CA . PHE A 1 182 ? -7.079 3.139 4.187 1.00 93.88 182 PHE A CA 1
ATOM 1451 C C . PHE A 1 182 ? -7.009 3.668 5.610 1.00 93.88 182 PHE A C 1
ATOM 1453 O O . PHE A 1 182 ? -6.023 3.450 6.319 1.00 93.88 182 PHE A O 1
ATOM 1460 N N . TYR A 1 183 ? -8.066 4.347 6.035 1.00 94.00 183 TYR A N 1
ATOM 1461 C CA . TYR A 1 183 ? -8.187 4.924 7.363 1.00 94.00 183 TYR A CA 1
ATOM 1462 C C . TYR A 1 183 ? -9.140 4.061 8.171 1.00 94.00 183 TYR A C 1
ATOM 1464 O O . TYR A 1 183 ? -10.323 3.961 7.859 1.00 94.00 183 TYR A O 1
ATOM 1472 N N . ILE A 1 184 ? -8.610 3.411 9.201 1.00 92.56 184 ILE A N 1
ATOM 1473 C CA . ILE A 1 184 ? -9.312 2.376 9.959 1.00 92.56 184 ILE A CA 1
ATOM 1474 C C . ILE A 1 184 ? -9.253 2.646 11.459 1.00 92.56 184 ILE A C 1
ATOM 1476 O O . ILE A 1 184 ? -8.286 3.208 11.980 1.00 92.56 184 ILE A O 1
ATOM 1480 N N . THR A 1 185 ? -10.274 2.208 12.186 1.00 92.62 185 THR A N 1
ATOM 1481 C CA . THR A 1 185 ? -10.332 2.266 13.649 1.00 92.62 185 THR A CA 1
ATOM 1482 C C . THR A 1 185 ? -10.698 0.905 14.223 1.00 92.62 185 THR A C 1
ATOM 1484 O O . THR A 1 185 ? -11.454 0.134 13.644 1.00 92.62 185 THR A O 1
ATOM 1487 N N 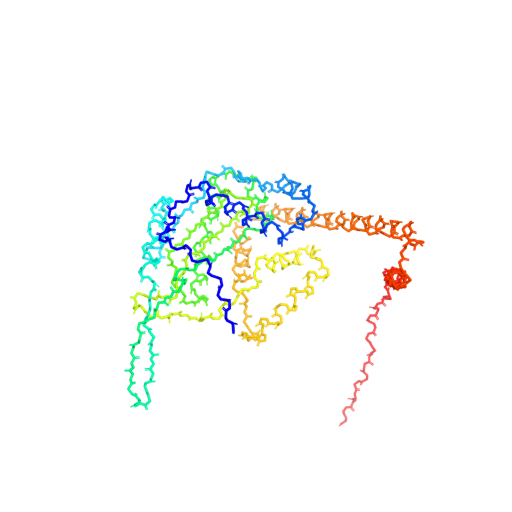. ARG A 1 186 ? -10.168 0.612 15.416 1.00 91.75 186 ARG A N 1
ATOM 1488 C CA . ARG A 1 186 ? -10.641 -0.550 16.198 1.00 91.75 186 ARG A CA 1
ATOM 1489 C C . ARG A 1 186 ? -11.737 -0.186 17.182 1.00 91.75 186 ARG A C 1
ATOM 1491 O O . ARG A 1 186 ? -12.250 -1.072 17.841 1.00 91.75 186 ARG A O 1
ATOM 1498 N N . VAL A 1 187 ? -11.976 1.103 17.395 1.00 93.12 187 VAL A N 1
ATOM 1499 C CA . VAL A 1 187 ? -13.053 1.543 18.277 1.00 93.12 187 VAL A CA 1
ATOM 1500 C C . VAL A 1 187 ? -14.327 1.470 17.453 1.00 93.12 187 VAL A C 1
ATOM 1502 O O . VAL A 1 187 ? -14.400 2.133 16.425 1.00 93.12 187 VAL A O 1
ATOM 1505 N N . GLY A 1 188 ? -15.257 0.615 17.860 1.00 91.50 188 GLY A N 1
ATOM 1506 C CA . GLY A 1 188 ? -16.569 0.533 17.229 1.00 91.50 188 GLY A CA 1
ATOM 1507 C C . GLY A 1 188 ? -17.474 1.654 17.709 1.00 91.50 188 GLY A C 1
ATOM 1508 O O . GLY A 1 188 ? -17.110 2.427 18.598 1.00 91.50 188 GLY A O 1
ATOM 1509 N N . ASP A 1 189 ? -18.678 1.694 17.156 1.00 90.38 189 ASP A N 1
ATOM 1510 C CA . ASP A 1 189 ? -19.682 2.711 17.495 1.00 90.38 189 ASP A CA 1
ATOM 1511 C C . ASP A 1 189 ? -20.217 2.538 18.929 1.00 90.38 189 ASP A C 1
ATOM 1513 O O . ASP A 1 189 ? -20.688 3.474 19.565 1.00 90.38 189 ASP A O 1
ATOM 1517 N N . ASP A 1 190 ? -20.041 1.344 19.499 1.00 92.38 190 ASP A N 1
ATOM 1518 C CA . ASP A 1 190 ? -20.271 1.031 20.911 1.00 92.38 190 ASP A CA 1
ATOM 1519 C C . ASP A 1 190 ? -19.135 1.505 21.845 1.00 92.38 190 ASP A C 1
ATOM 1521 O O . ASP A 1 190 ? -19.167 1.281 23.060 1.00 92.38 190 ASP A O 1
ATOM 1525 N N . HIS A 1 191 ? -18.108 2.150 21.287 1.00 91.62 191 HIS A N 1
ATOM 1526 C CA . HIS A 1 191 ? -16.864 2.523 21.950 1.00 91.62 191 HIS A CA 1
ATOM 1527 C C . HIS A 1 191 ? -16.111 1.347 22.594 1.00 91.62 191 HIS A C 1
ATOM 1529 O O . HIS A 1 191 ? -15.336 1.553 23.534 1.00 91.62 191 HIS A O 1
ATOM 1535 N N . TYR A 1 192 ? -16.268 0.121 22.092 1.00 92.12 192 TYR A N 1
ATOM 1536 C CA . TYR A 1 192 ? -15.421 -1.018 22.456 1.00 92.12 192 TYR A CA 1
ATOM 1537 C C . TYR A 1 192 ? -14.348 -1.283 21.400 1.00 92.12 192 TYR A C 1
ATOM 1539 O O . TYR A 1 192 ? -14.399 -0.788 20.277 1.00 92.12 192 TYR A O 1
ATOM 1547 N N . LEU A 1 193 ? -13.309 -2.028 21.792 1.00 90.25 193 LEU A N 1
ATOM 1548 C CA . LEU A 1 193 ? -12.265 -2.447 20.862 1.00 90.25 193 LEU A CA 1
ATOM 1549 C C . LEU A 1 193 ? -12.683 -3.720 20.130 1.00 90.25 193 LEU A C 1
ATOM 1551 O O . LEU A 1 193 ? -12.772 -4.778 20.749 1.00 90.25 193 LEU A O 1
ATOM 1555 N N . HIS A 1 194 ? -12.812 -3.615 18.815 1.00 88.12 194 HIS A N 1
ATOM 1556 C CA . HIS A 1 194 ? -13.082 -4.721 17.906 1.00 88.12 194 HIS A CA 1
ATOM 1557 C C . HIS A 1 194 ? -11.808 -5.232 17.234 1.00 88.12 194 HIS A C 1
ATOM 1559 O O . HIS A 1 194 ? -10.753 -4.574 17.200 1.00 88.12 194 HIS A O 1
ATOM 1565 N N . GLY A 1 195 ? -11.908 -6.461 16.737 1.00 80.88 195 GLY A N 1
ATOM 1566 C CA . GLY A 1 195 ? -10.853 -7.126 15.993 1.00 80.88 195 GLY A CA 1
ATOM 1567 C C . GLY A 1 195 ? -9.579 -7.421 16.788 1.00 80.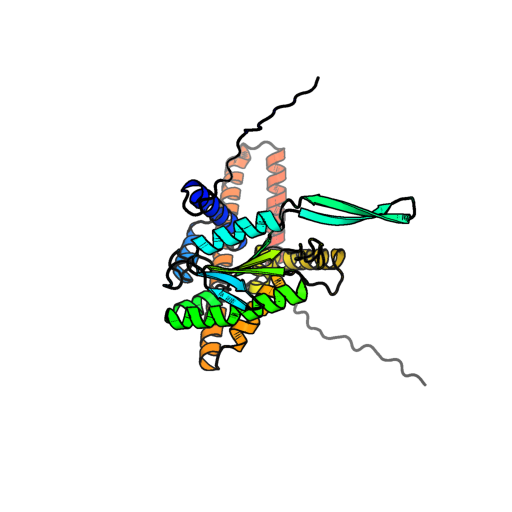88 195 GLY A C 1
ATOM 1568 O O . GLY A 1 195 ? -9.362 -7.021 17.943 1.00 80.88 195 GLY A O 1
ATOM 1569 N N . ARG A 1 196 ? -8.675 -8.154 16.140 1.00 71.50 196 ARG A N 1
ATOM 1570 C CA . ARG A 1 196 ? -7.417 -8.580 16.763 1.00 71.50 196 ARG A CA 1
ATOM 1571 C C . ARG A 1 196 ? -6.461 -7.392 16.868 1.00 71.50 196 ARG A C 1
ATOM 1573 O O . ARG A 1 196 ? -6.315 -6.612 15.938 1.00 71.50 196 ARG A O 1
ATOM 1580 N N . GLN A 1 197 ? -5.738 -7.280 17.984 1.00 64.50 197 GLN A N 1
ATOM 1581 C CA . GLN A 1 197 ? -4.635 -6.312 18.117 1.00 64.50 197 GLN A CA 1
ATOM 1582 C C . GLN A 1 197 ? -3.443 -6.658 17.204 1.00 64.50 197 GLN A C 1
ATOM 1584 O O . GLN A 1 197 ? -2.583 -5.817 16.970 1.00 64.50 197 GLN A O 1
ATOM 1589 N N . ARG A 1 198 ? -3.361 -7.913 16.745 1.00 56.75 198 ARG A N 1
ATOM 1590 C CA . ARG A 1 198 ? -2.135 -8.559 16.263 1.00 56.75 198 ARG A CA 1
ATOM 1591 C C . ARG A 1 198 ? -2.083 -8.792 14.751 1.00 56.75 198 ARG A C 1
ATOM 1593 O O . ARG A 1 198 ? -1.509 -9.790 14.326 1.00 56.75 198 ARG A O 1
ATOM 1600 N N . LEU A 1 199 ? -2.621 -7.885 13.948 1.00 63.22 199 LEU A N 1
ATOM 1601 C CA . LEU A 1 199 ? -2.218 -7.819 12.545 1.00 63.22 199 LEU A CA 1
ATOM 1602 C C . LEU A 1 199 ? -0.941 -6.991 12.480 1.00 63.22 199 LEU A C 1
ATOM 1604 O O . LEU A 1 199 ? -0.967 -5.767 12.406 1.00 63.22 199 LEU A O 1
ATOM 1608 N N . GLY A 1 200 ? 0.185 -7.671 12.687 1.00 72.81 200 GLY A N 1
ATOM 1609 C CA . GLY A 1 200 ? 1.484 -7.039 12.532 1.00 72.81 200 GLY A CA 1
ATOM 1610 C C . GLY A 1 200 ? 1.779 -6.788 11.053 1.00 72.81 200 GLY A C 1
ATOM 1611 O O . GLY A 1 200 ? 1.215 -7.429 10.166 1.00 72.81 200 GLY A O 1
ATOM 1612 N N . THR A 1 201 ? 2.695 -5.864 10.808 1.00 82.25 201 THR A N 1
ATOM 1613 C CA . THR A 1 201 ? 3.234 -5.555 9.482 1.00 82.25 201 THR A CA 1
ATOM 1614 C C . THR A 1 201 ? 4.730 -5.830 9.489 1.00 82.25 201 THR A C 1
ATOM 1616 O O . THR A 1 201 ? 5.379 -5.595 10.512 1.00 82.25 201 THR A O 1
ATOM 1619 N N . LEU A 1 202 ? 5.295 -6.251 8.361 1.00 79.81 202 LEU A N 1
ATOM 1620 C CA . LEU A 1 202 ? 6.755 -6.318 8.199 1.00 79.81 202 LEU A CA 1
ATOM 1621 C C . LEU A 1 202 ? 7.352 -4.987 7.725 1.00 79.81 202 LEU A C 1
ATOM 1623 O O . LEU A 1 202 ? 8.534 -4.715 7.930 1.00 79.81 202 LEU A O 1
ATOM 1627 N N . GLY A 1 203 ? 6.517 -4.134 7.141 1.00 79.44 203 GLY A N 1
ATOM 1628 C CA . GLY A 1 203 ? 6.859 -2.821 6.636 1.00 79.44 203 GLY A CA 1
ATOM 1629 C C . GLY A 1 203 ? 7.072 -2.798 5.117 1.00 79.44 203 GLY A C 1
ATOM 1630 O O . GLY A 1 203 ? 7.267 -3.826 4.465 1.00 79.44 203 GLY A O 1
ATOM 1631 N N . PRO A 1 204 ? 7.105 -1.590 4.531 1.00 74.31 204 PRO A N 1
ATOM 1632 C CA . PRO A 1 204 ? 7.122 -1.394 3.079 1.00 74.31 204 PRO A CA 1
ATOM 1633 C C . PRO A 1 204 ? 8.375 -1.942 2.379 1.00 74.31 204 PRO A C 1
ATOM 1635 O O . PRO A 1 204 ? 8.328 -2.192 1.178 1.00 74.31 204 PRO A O 1
ATOM 1638 N N . TRP A 1 205 ? 9.489 -2.120 3.096 1.00 80.44 205 TRP A N 1
ATOM 1639 C CA . TRP A 1 205 ? 10.698 -2.757 2.558 1.00 80.44 205 TRP A CA 1
ATOM 1640 C C . TRP A 1 205 ? 10.470 -4.251 2.284 1.00 80.44 205 TRP A C 1
ATOM 1642 O O . TRP A 1 205 ? 10.784 -4.734 1.201 1.00 80.44 205 TRP A O 1
ATOM 1652 N N . ALA A 1 206 ? 9.854 -4.970 3.229 1.00 80.50 206 ALA A N 1
ATOM 1653 C CA . ALA A 1 206 ? 9.603 -6.406 3.109 1.00 80.50 206 ALA A CA 1
ATOM 1654 C C . ALA A 1 206 ? 8.619 -6.721 1.976 1.00 80.50 206 ALA A C 1
ATOM 1656 O O . ALA A 1 206 ? 8.834 -7.663 1.218 1.00 80.50 206 ALA A O 1
ATOM 1657 N N . VAL A 1 207 ? 7.589 -5.884 1.810 1.00 86.00 207 VAL A N 1
ATOM 1658 C CA . VAL A 1 207 ? 6.689 -5.932 0.646 1.00 86.00 207 VAL A CA 1
ATOM 1659 C C . VAL A 1 207 ? 7.474 -5.814 -0.660 1.00 86.00 207 VAL A C 1
ATOM 1661 O O . VAL A 1 207 ? 7.167 -6.499 -1.638 1.00 86.00 207 VAL A O 1
ATOM 1664 N N . GLY A 1 208 ? 8.505 -4.969 -0.681 1.00 82.56 208 GLY A N 1
ATOM 1665 C CA . GLY A 1 208 ? 9.302 -4.770 -1.876 1.00 82.56 208 GLY A CA 1
ATOM 1666 C C . GLY A 1 208 ? 10.234 -5.890 -2.230 1.00 82.56 208 GLY A C 1
ATOM 1667 O O . GLY A 1 208 ? 10.205 -6.358 -3.368 1.00 82.56 208 GLY A O 1
ATOM 1668 N N . GLU A 1 209 ? 10.984 -6.385 -1.256 1.00 81.44 209 GLU A N 1
ATOM 1669 C CA . GLU A 1 209 ? 11.791 -7.582 -1.462 1.00 81.44 209 GLU A CA 1
ATOM 1670 C C . GLU A 1 209 ? 10.913 -8.778 -1.843 1.00 81.44 209 GLU A C 1
ATOM 1672 O O . GLU A 1 209 ? 11.277 -9.534 -2.736 1.00 81.44 209 GLU A O 1
ATOM 1677 N N . TRP A 1 210 ? 9.709 -8.906 -1.273 1.00 88.94 210 TRP A N 1
ATOM 1678 C CA . TRP A 1 210 ? 8.769 -9.964 -1.646 1.00 88.94 210 TRP A CA 1
ATOM 1679 C C . TRP A 1 210 ? 8.334 -9.875 -3.117 1.00 88.94 210 TRP A C 1
ATOM 1681 O O . TRP A 1 210 ? 8.391 -10.874 -3.840 1.00 88.94 210 TRP A O 1
ATOM 1691 N N . ARG A 1 211 ? 7.952 -8.683 -3.600 1.00 87.75 211 ARG A N 1
ATOM 1692 C CA . ARG A 1 211 ? 7.610 -8.474 -5.020 1.00 87.75 211 ARG A CA 1
ATOM 1693 C C . ARG A 1 211 ? 8.812 -8.702 -5.940 1.00 87.75 211 ARG A C 1
ATOM 1695 O O . ARG A 1 211 ? 8.660 -9.297 -7.002 1.00 87.75 211 ARG A O 1
ATOM 1702 N N . LEU A 1 212 ? 10.009 -8.271 -5.548 1.00 81.12 212 LEU A N 1
ATOM 1703 C CA . LEU A 1 212 ? 11.228 -8.486 -6.335 1.00 81.12 212 LEU A CA 1
ATOM 1704 C C . LEU A 1 212 ? 11.641 -9.959 -6.386 1.00 81.12 212 LEU A C 1
ATOM 1706 O O . LEU A 1 212 ? 12.056 -10.438 -7.443 1.00 81.12 212 LEU A O 1
ATOM 1710 N N . ALA A 1 213 ? 11.497 -10.687 -5.277 1.00 84.38 213 ALA A N 1
ATOM 1711 C CA . ALA A 1 213 ? 11.734 -12.123 -5.211 1.00 84.38 213 ALA A CA 1
ATOM 1712 C C . ALA A 1 213 ? 10.824 -12.874 -6.193 1.00 84.38 213 ALA A C 1
ATOM 1714 O O . ALA A 1 213 ? 11.318 -13.696 -6.963 1.00 84.38 213 ALA A O 1
ATOM 1715 N N . LYS A 1 214 ? 9.529 -12.524 -6.245 1.00 86.38 214 LYS A N 1
ATOM 1716 C CA . LYS A 1 214 ? 8.569 -13.075 -7.221 1.00 86.38 214 LYS A CA 1
ATOM 1717 C C . LYS A 1 214 ? 8.988 -12.856 -8.677 1.00 86.38 214 LYS A C 1
ATOM 1719 O O . LYS A 1 214 ? 8.743 -13.716 -9.513 1.00 86.38 214 LYS A O 1
ATOM 1724 N N . LEU A 1 215 ? 9.632 -11.728 -8.975 1.00 82.12 215 LEU A N 1
ATOM 1725 C CA . LEU A 1 215 ? 10.131 -11.394 -10.314 1.00 82.12 215 LEU A CA 1
ATOM 1726 C C . LEU A 1 215 ? 11.521 -11.987 -10.619 1.00 82.12 215 LEU A C 1
ATOM 1728 O O . LEU A 1 215 ? 12.120 -11.664 -11.647 1.00 82.12 215 LEU A O 1
ATOM 1732 N N . GLY A 1 216 ? 12.097 -12.790 -9.716 1.00 81.19 216 GLY A N 1
ATOM 1733 C CA . GLY A 1 216 ? 13.464 -13.301 -9.859 1.00 81.19 216 GLY A CA 1
ATOM 1734 C C . GLY A 1 216 ? 14.522 -12.190 -9.906 1.00 81.19 216 GLY A C 1
ATOM 1735 O O . GLY A 1 216 ? 15.573 -12.359 -10.529 1.00 81.19 216 GLY A O 1
ATOM 1736 N N . ALA A 1 217 ? 14.222 -11.032 -9.310 1.00 77.38 217 ALA A N 1
ATOM 1737 C CA . ALA A 1 217 ? 15.071 -9.840 -9.262 1.00 77.38 217 ALA A CA 1
ATOM 1738 C C . ALA A 1 217 ? 15.448 -9.428 -7.825 1.00 77.38 217 ALA A C 1
ATOM 1740 O O . ALA A 1 217 ? 16.102 -8.402 -7.632 1.00 77.38 217 ALA A O 1
ATOM 1741 N N . GLY A 1 218 ? 15.040 -10.215 -6.823 1.00 72.31 218 GLY A N 1
ATOM 1742 C CA . GLY A 1 218 ? 15.476 -10.064 -5.435 1.00 72.31 218 GLY A CA 1
ATOM 1743 C C . GLY A 1 218 ? 16.958 -10.405 -5.267 1.00 72.31 218 GLY A C 1
ATOM 1744 O O . GLY A 1 218 ? 17.514 -11.219 -6.007 1.00 72.31 218 GLY A O 1
ATOM 1745 N N . THR A 1 219 ? 17.611 -9.781 -4.290 1.00 67.56 219 THR A N 1
ATOM 1746 C CA . THR A 1 219 ? 19.002 -10.116 -3.942 1.00 67.56 219 THR A CA 1
ATOM 1747 C C . THR A 1 219 ? 19.032 -11.299 -2.979 1.00 67.56 219 THR A C 1
ATOM 1749 O O . THR A 1 219 ? 18.117 -11.457 -2.175 1.00 67.56 219 THR A O 1
ATOM 1752 N N . TYR A 1 220 ? 20.096 -12.111 -2.996 1.00 66.50 220 TYR A N 1
ATOM 1753 C CA . TYR A 1 220 ? 20.246 -13.207 -2.027 1.00 66.50 220 TYR A CA 1
ATOM 1754 C C . TYR A 1 220 ? 20.119 -12.708 -0.575 1.00 66.50 220 TYR A C 1
ATOM 1756 O O . TYR A 1 220 ? 19.358 -13.261 0.215 1.00 66.50 220 TYR A O 1
ATOM 1764 N N . ALA A 1 221 ? 20.806 -11.607 -0.246 1.00 62.75 221 ALA A N 1
ATOM 1765 C CA . ALA A 1 221 ? 20.759 -11.003 1.083 1.00 62.75 221 ALA A CA 1
ATOM 1766 C C . ALA A 1 221 ? 19.363 -10.463 1.448 1.00 62.75 221 ALA A C 1
ATOM 1768 O O . ALA A 1 221 ? 18.882 -10.739 2.546 1.00 62.75 221 ALA A O 1
ATOM 1769 N N . GLY A 1 222 ? 18.703 -9.736 0.537 1.00 70.19 222 GLY A N 1
ATOM 1770 C CA . GLY A 1 222 ? 17.352 -9.204 0.747 1.00 70.19 222 GLY A CA 1
ATOM 1771 C C . GLY A 1 222 ? 16.321 -10.313 0.951 1.00 70.19 222 GLY A C 1
ATOM 1772 O O . GLY A 1 222 ? 15.568 -10.287 1.925 1.00 70.19 222 GLY A O 1
ATOM 1773 N N . ASN A 1 223 ? 16.374 -11.352 0.115 1.00 72.75 223 ASN A N 1
ATOM 1774 C CA . ASN A 1 223 ? 15.512 -12.524 0.233 1.00 72.75 223 ASN A CA 1
ATOM 1775 C C . ASN A 1 223 ? 15.729 -13.248 1.566 1.00 72.75 223 ASN A C 1
ATOM 1777 O O . ASN A 1 223 ? 14.756 -13.590 2.231 1.00 72.75 223 ASN A O 1
ATOM 1781 N N . ARG A 1 224 ? 16.983 -13.444 1.995 1.00 72.12 224 ARG A N 1
ATOM 1782 C CA . ARG A 1 224 ? 17.288 -14.084 3.283 1.00 72.12 224 ARG A CA 1
ATOM 1783 C C . ARG A 1 224 ? 16.692 -13.307 4.461 1.00 72.12 224 ARG A C 1
ATOM 1785 O O . ARG A 1 224 ? 15.995 -13.894 5.280 1.00 72.12 224 ARG A O 1
ATOM 1792 N N . ILE A 1 225 ? 16.903 -11.990 4.508 1.00 73.81 225 ILE A N 1
ATOM 1793 C CA . ILE A 1 225 ? 16.369 -11.124 5.575 1.00 73.81 225 ILE A CA 1
ATOM 1794 C C . ILE A 1 225 ? 14.832 -11.135 5.570 1.00 73.81 225 ILE A C 1
ATOM 1796 O O . ILE A 1 225 ? 14.203 -11.167 6.627 1.00 73.81 225 ILE A O 1
ATOM 1800 N N . LEU A 1 226 ? 14.205 -11.136 4.390 1.00 81.75 226 LEU A N 1
ATOM 1801 C CA . LEU A 1 226 ? 12.754 -11.275 4.275 1.00 81.75 226 LEU A CA 1
ATOM 1802 C C . LEU A 1 226 ? 12.263 -12.598 4.883 1.00 81.75 226 LEU A C 1
ATOM 1804 O O . LEU A 1 226 ? 11.303 -12.583 5.653 1.00 81.75 226 LEU A O 1
ATOM 1808 N N . GLN A 1 227 ? 12.920 -13.720 4.576 1.00 86.19 227 GLN A N 1
ATOM 1809 C CA . GLN A 1 227 ? 12.562 -15.028 5.138 1.00 86.19 227 GLN A CA 1
ATOM 1810 C C . GLN A 1 227 ? 12.739 -15.067 6.661 1.00 86.19 227 GLN A C 1
ATOM 1812 O O . GLN A 1 227 ? 11.852 -15.541 7.367 1.00 86.19 227 GLN A O 1
ATOM 1817 N N . GLU A 1 228 ? 13.830 -14.505 7.189 1.00 81.94 228 GLU A N 1
ATOM 1818 C CA . GLU A 1 228 ? 14.051 -14.377 8.637 1.00 81.94 228 GLU A CA 1
ATOM 1819 C C . GLU A 1 228 ? 12.938 -13.553 9.308 1.00 81.94 228 GLU A C 1
ATOM 1821 O O . GLU A 1 228 ? 12.405 -13.935 10.352 1.00 81.94 228 GLU A O 1
ATOM 1826 N N . ASN A 1 229 ? 12.532 -12.439 8.694 1.00 82.00 229 ASN A N 1
ATOM 1827 C CA . ASN A 1 229 ? 11.440 -11.602 9.191 1.00 82.00 229 ASN A CA 1
ATOM 1828 C C . ASN A 1 229 ? 10.088 -12.328 9.172 1.00 82.00 229 ASN A C 1
ATOM 1830 O O . ASN A 1 229 ? 9.324 -12.216 10.134 1.00 82.00 229 ASN A O 1
ATOM 1834 N N . LEU A 1 230 ? 9.803 -13.097 8.118 1.00 89.50 230 LEU A N 1
ATOM 1835 C CA . LEU A 1 230 ? 8.601 -13.928 8.018 1.00 89.50 230 LEU A CA 1
ATOM 1836 C C . LEU A 1 230 ? 8.582 -15.034 9.078 1.00 89.50 230 LEU A C 1
ATOM 1838 O O . LEU A 1 230 ? 7.571 -15.207 9.758 1.00 89.50 230 LEU A O 1
ATOM 1842 N N . ALA A 1 231 ? 9.702 -15.728 9.284 1.00 88.69 231 ALA A N 1
ATOM 1843 C CA . ALA A 1 231 ? 9.829 -16.740 10.329 1.00 88.69 231 ALA A CA 1
ATOM 1844 C C . ALA A 1 231 ? 9.607 -16.133 11.725 1.00 88.69 231 ALA A C 1
ATOM 1846 O O . ALA A 1 231 ? 8.823 -16.647 12.522 1.00 88.69 231 ALA A O 1
ATOM 1847 N N . ASN A 1 232 ? 10.217 -14.977 11.999 1.00 86.44 232 ASN A N 1
ATOM 1848 C CA . ASN A 1 232 ? 10.017 -14.242 13.248 1.00 86.44 232 ASN A CA 1
ATOM 1849 C C . ASN A 1 232 ? 8.565 -13.786 13.444 1.00 86.44 232 ASN A C 1
ATOM 1851 O O . ASN A 1 232 ? 8.070 -13.766 14.574 1.00 86.44 232 ASN A O 1
ATOM 1855 N N . PHE A 1 233 ? 7.873 -13.412 12.367 1.00 88.69 233 PHE A N 1
ATOM 1856 C CA . PHE A 1 233 ? 6.455 -13.080 12.414 1.00 88.69 233 PHE A CA 1
ATOM 1857 C C . PHE A 1 233 ? 5.610 -14.307 12.768 1.00 88.69 233 PHE A C 1
ATOM 1859 O O . PHE A 1 233 ? 4.815 -14.247 13.707 1.00 88.69 233 PHE A O 1
ATOM 1866 N N . ALA A 1 234 ? 5.837 -15.430 12.083 1.00 89.00 234 ALA A N 1
ATOM 1867 C CA . ALA A 1 234 ? 5.146 -16.691 12.331 1.00 89.00 234 ALA A CA 1
ATOM 1868 C C . ALA A 1 234 ? 5.340 -17.180 13.777 1.00 89.00 234 ALA A C 1
ATOM 1870 O O . ALA A 1 234 ? 4.382 -17.595 14.426 1.00 89.00 234 ALA A O 1
ATOM 1871 N N . LEU A 1 235 ? 6.542 -17.036 14.344 1.00 88.31 235 LEU A N 1
ATOM 1872 C CA . LEU A 1 235 ? 6.807 -17.362 15.752 1.00 88.31 235 LEU A CA 1
ATOM 1873 C C . LEU A 1 235 ? 5.983 -16.509 16.736 1.00 88.31 235 LEU A C 1
ATOM 1875 O O . LEU A 1 235 ? 5.592 -16.993 17.796 1.00 88.31 235 LEU A O 1
ATOM 1879 N N . ARG A 1 236 ? 5.704 -15.240 16.410 1.00 85.81 236 ARG A N 1
ATOM 1880 C CA . ARG A 1 236 ? 4.953 -14.315 17.286 1.00 85.81 236 ARG A CA 1
ATOM 1881 C C . ARG A 1 236 ? 3.438 -14.403 17.114 1.00 85.81 236 ARG A C 1
ATOM 1883 O O . ARG A 1 236 ? 2.696 -14.169 18.072 1.00 85.81 236 ARG A O 1
ATOM 1890 N N . HIS A 1 237 ? 2.985 -14.655 15.890 1.00 83.94 237 HIS A N 1
ATOM 1891 C CA . HIS A 1 237 ? 1.581 -14.541 15.491 1.00 83.94 237 HIS A CA 1
ATOM 1892 C C . HIS A 1 237 ? 0.926 -15.892 15.158 1.00 83.94 237 HIS A C 1
ATOM 1894 O O . HIS A 1 237 ? -0.300 -15.953 15.089 1.00 83.94 237 HIS A O 1
ATOM 1900 N N . GLY A 1 238 ? 1.714 -16.963 15.042 1.00 86.50 238 GLY A N 1
ATOM 1901 C CA . GLY A 1 238 ? 1.289 -18.314 14.675 1.00 86.50 238 GLY A CA 1
ATOM 1902 C C . GLY A 1 238 ? 1.757 -18.704 13.264 1.00 86.50 238 GLY A C 1
ATOM 1903 O O . GLY A 1 238 ? 1.904 -17.830 12.409 1.00 86.50 238 GLY A O 1
ATOM 1904 N N . PRO A 1 239 ? 1.965 -20.005 12.984 1.00 85.69 239 PRO A N 1
ATOM 1905 C CA . PRO A 1 239 ? 2.495 -20.480 11.700 1.00 85.69 239 PRO A CA 1
ATOM 1906 C C . PRO A 1 239 ? 1.568 -20.210 10.506 1.00 85.69 239 PRO A C 1
ATOM 1908 O O . PRO A 1 239 ? 2.036 -20.138 9.377 1.00 85.69 239 PRO A O 1
ATOM 1911 N N . SER A 1 240 ? 0.266 -20.040 10.746 1.00 82.50 240 SER A N 1
ATOM 1912 C CA . SER A 1 240 ? -0.730 -19.692 9.726 1.00 82.50 240 SER A CA 1
ATOM 1913 C C . SER A 1 240 ? -0.980 -18.186 9.594 1.00 82.50 240 SER A C 1
ATOM 1915 O O . SER A 1 240 ? -1.815 -17.777 8.789 1.00 82.50 240 SER A O 1
ATOM 1917 N N . ALA A 1 241 ? -0.311 -17.348 10.394 1.00 82.56 241 ALA A N 1
ATOM 1918 C CA . ALA A 1 241 ? -0.521 -15.909 10.362 1.00 82.56 241 ALA A CA 1
ATOM 1919 C C . ALA A 1 241 ? 0.267 -15.262 9.220 1.00 82.56 241 ALA A C 1
ATOM 1921 O O . ALA A 1 241 ? 1.474 -15.453 9.089 1.00 82.56 241 ALA A O 1
ATOM 1922 N N . GLU A 1 242 ? -0.412 -14.420 8.449 1.00 86.31 242 GLU A N 1
ATOM 1923 C CA . GLU A 1 242 ? 0.194 -13.627 7.387 1.00 86.31 242 GLU A CA 1
ATOM 1924 C C . GLU A 1 242 ? 0.292 -12.141 7.788 1.00 86.31 242 GLU A C 1
ATOM 1926 O O . GLU A 1 242 ? -0.672 -11.599 8.339 1.00 86.31 242 GLU A O 1
ATOM 1931 N N . PRO A 1 243 ? 1.424 -11.457 7.519 1.00 89.50 243 PRO A N 1
ATOM 1932 C CA . PRO A 1 243 ? 1.526 -10.010 7.688 1.00 89.50 243 PRO A CA 1
ATOM 1933 C C . PRO A 1 243 ? 0.510 -9.252 6.828 1.00 89.50 243 PRO A C 1
ATOM 1935 O O . PRO A 1 243 ? 0.390 -9.499 5.625 1.00 89.50 243 PRO A O 1
ATOM 1938 N N . LEU A 1 244 ? -0.192 -8.291 7.436 1.00 86.75 244 LEU A N 1
ATOM 1939 C CA . LEU A 1 244 ? -1.290 -7.565 6.784 1.00 86.75 244 LEU A CA 1
ATOM 1940 C C . LEU A 1 244 ? -0.832 -6.829 5.519 1.00 86.75 244 LEU A C 1
ATOM 1942 O O . LEU A 1 244 ? -1.517 -6.832 4.502 1.00 86.75 244 LEU A O 1
ATOM 1946 N N . ASP A 1 245 ? 0.350 -6.223 5.567 1.00 87.38 245 ASP A N 1
ATOM 1947 C CA . ASP A 1 245 ? 0.940 -5.514 4.440 1.00 87.38 245 ASP A CA 1
ATOM 1948 C C . ASP A 1 245 ? 1.229 -6.442 3.254 1.00 87.38 245 ASP A C 1
ATOM 1950 O O . ASP A 1 245 ? 0.903 -6.084 2.125 1.00 87.38 245 ASP A O 1
ATOM 1954 N N . LEU A 1 246 ? 1.762 -7.646 3.476 1.00 89.56 246 LEU A N 1
ATOM 1955 C CA . LEU A 1 246 ? 1.972 -8.609 2.387 1.00 89.56 246 LEU A CA 1
ATOM 1956 C C . LEU A 1 246 ? 0.658 -9.105 1.786 1.00 89.56 246 LEU A C 1
ATOM 1958 O O . LEU A 1 246 ? 0.548 -9.199 0.562 1.00 89.56 246 LEU A O 1
ATOM 1962 N N . ARG A 1 247 ? -0.340 -9.382 2.629 1.00 90.12 247 ARG A N 1
ATOM 1963 C CA . ARG A 1 247 ? -1.655 -9.830 2.172 1.00 90.12 247 ARG A CA 1
ATOM 1964 C C . ARG A 1 247 ? -2.329 -8.793 1.276 1.00 90.12 247 ARG A C 1
ATOM 1966 O O . ARG A 1 247 ? -2.710 -9.123 0.157 1.00 90.12 247 ARG A O 1
ATOM 1973 N N . LEU A 1 248 ? -2.429 -7.543 1.733 1.00 90.81 248 LEU A N 1
ATOM 1974 C CA . LEU A 1 248 ? -3.098 -6.477 0.977 1.00 90.81 248 LEU A CA 1
ATOM 1975 C C . LEU A 1 248 ? -2.404 -6.204 -0.361 1.00 90.81 248 LEU A C 1
ATOM 1977 O O . LEU A 1 248 ? -3.069 -5.996 -1.372 1.00 90.81 248 LEU A O 1
ATOM 1981 N N . HIS A 1 249 ? -1.068 -6.249 -0.397 1.00 93.19 249 HIS A N 1
ATOM 1982 C CA . HIS A 1 249 ? -0.335 -6.085 -1.652 1.00 93.19 249 HIS A CA 1
ATOM 1983 C C . HIS A 1 249 ? -0.486 -7.300 -2.576 1.00 93.19 249 HIS A C 1
ATOM 1985 O O . HIS A 1 249 ? -0.526 -7.116 -3.789 1.00 93.19 249 HIS A O 1
ATOM 1991 N N . ARG A 1 250 ? -0.630 -8.522 -2.041 1.00 92.50 250 ARG A N 1
ATOM 1992 C CA . ARG A 1 250 ? -1.005 -9.694 -2.848 1.00 92.50 250 ARG A CA 1
ATOM 1993 C C . ARG A 1 250 ? -2.396 -9.533 -3.441 1.00 92.50 250 ARG A C 1
ATOM 1995 O O . ARG A 1 250 ? -2.541 -9.721 -4.640 1.00 92.50 250 ARG A O 1
ATOM 2002 N N . LEU A 1 251 ? -3.382 -9.146 -2.637 1.00 92.94 251 LEU A N 1
ATOM 2003 C CA . LEU A 1 251 ? -4.738 -8.929 -3.129 1.00 92.94 251 LEU A CA 1
ATOM 2004 C C . LEU A 1 251 ? -4.778 -7.842 -4.205 1.00 92.94 251 LEU A C 1
ATOM 2006 O O . LEU A 1 251 ? -5.469 -8.011 -5.208 1.00 92.94 251 LEU A O 1
ATOM 2010 N N . LEU A 1 252 ? -4.021 -6.757 -4.021 1.00 95.00 252 LEU A N 1
ATOM 2011 C CA . LEU A 1 252 ? -3.842 -5.732 -5.044 1.00 95.00 252 LEU A CA 1
ATOM 2012 C C . LEU A 1 252 ? -3.252 -6.333 -6.325 1.00 95.00 252 LEU A C 1
ATOM 2014 O O . LEU A 1 252 ? -3.805 -6.118 -7.399 1.00 95.00 252 LEU A O 1
ATOM 2018 N N . ASP A 1 253 ? -2.159 -7.092 -6.222 1.00 94.38 253 ASP A N 1
ATOM 2019 C CA . ASP A 1 253 ? -1.486 -7.693 -7.378 1.00 94.38 253 ASP A CA 1
ATOM 2020 C C . ASP A 1 253 ? -2.399 -8.675 -8.132 1.00 94.38 253 ASP A C 1
ATOM 2022 O O . ASP A 1 253 ? -2.488 -8.612 -9.360 1.00 94.38 253 ASP A O 1
ATOM 2026 N N . ASP A 1 254 ? -3.123 -9.527 -7.407 1.00 93.88 254 ASP A N 1
ATOM 2027 C CA . ASP A 1 254 ? -4.020 -10.536 -7.972 1.00 93.88 254 ASP A CA 1
ATOM 2028 C C . ASP A 1 254 ? -5.285 -9.894 -8.564 1.00 93.88 254 ASP A C 1
ATOM 2030 O O . ASP A 1 254 ? -5.691 -10.234 -9.675 1.00 93.88 254 ASP A O 1
ATOM 2034 N N . SER A 1 255 ? -5.879 -8.913 -7.873 1.00 93.94 255 SER A N 1
ATOM 2035 C CA . SER A 1 255 ? -7.053 -8.178 -8.368 1.00 93.94 255 SER A CA 1
ATOM 2036 C C . SER A 1 255 ? -6.718 -7.364 -9.611 1.00 93.94 255 SER A C 1
ATOM 2038 O O . SER A 1 255 ? -7.493 -7.363 -10.564 1.00 93.94 255 SER A O 1
ATOM 2040 N N . PHE A 1 256 ? -5.547 -6.719 -9.627 1.00 94.62 256 PHE A N 1
ATOM 2041 C CA . PHE A 1 256 ? -5.077 -5.972 -10.787 1.00 94.62 256 PHE A CA 1
ATOM 2042 C C . PHE A 1 256 ? -4.954 -6.883 -12.009 1.00 94.62 256 PHE A C 1
ATOM 2044 O O . PHE A 1 256 ? -5.449 -6.524 -13.072 1.00 94.62 256 PHE A O 1
ATOM 2051 N N . LYS A 1 257 ? -4.334 -8.063 -11.842 1.00 93.81 257 LYS A N 1
ATOM 2052 C CA . LYS A 1 257 ? -4.146 -9.075 -12.896 1.00 93.81 257 LYS A CA 1
ATOM 2053 C C . LYS A 1 257 ? -5.461 -9.675 -13.382 1.00 93.81 257 LYS A C 1
ATOM 2055 O O . LYS A 1 257 ? -5.631 -9.858 -14.582 1.00 93.81 257 LYS A O 1
ATOM 2060 N N . ARG A 1 258 ? -6.385 -9.973 -12.465 1.00 92.50 258 ARG A N 1
ATOM 2061 C CA . ARG A 1 258 ? -7.695 -10.558 -12.787 1.00 92.50 258 ARG A CA 1
ATOM 2062 C C . ARG A 1 258 ? -8.510 -9.678 -13.733 1.00 92.50 258 ARG A C 1
ATOM 2064 O O . ARG A 1 258 ? -9.221 -10.201 -14.580 1.00 92.50 258 ARG A O 1
ATOM 2071 N N . ASP A 1 259 ? -8.382 -8.362 -13.599 1.00 89.81 259 ASP A N 1
ATOM 2072 C CA . ASP A 1 259 ? -9.106 -7.389 -14.419 1.00 89.81 259 ASP A CA 1
ATOM 2073 C C . ASP A 1 259 ? -8.373 -7.051 -15.736 1.00 89.81 259 ASP A C 1
ATOM 2075 O O . ASP A 1 259 ? -8.639 -6.003 -16.330 1.00 89.81 259 ASP A O 1
ATOM 2079 N N . LEU A 1 260 ? -7.399 -7.864 -16.165 1.00 93.19 260 LEU A N 1
ATOM 2080 C CA . LEU A 1 260 ? -6.717 -7.713 -17.453 1.00 93.19 260 LEU A CA 1
ATOM 2081 C C . LEU A 1 260 ? -7.233 -8.754 -18.443 1.00 93.19 260 LEU A C 1
ATOM 2083 O O . LEU A 1 260 ? -7.238 -9.954 -18.162 1.00 93.19 260 LEU A O 1
ATOM 2087 N N . ASN A 1 261 ? -7.601 -8.311 -19.642 1.00 93.50 261 ASN A N 1
ATOM 2088 C CA . ASN A 1 261 ? -7.835 -9.223 -20.758 1.00 93.50 261 ASN A CA 1
ATOM 2089 C C . ASN A 1 261 ? -6.508 -9.799 -21.297 1.00 93.50 261 ASN A C 1
ATOM 2091 O O . ASN A 1 261 ? -5.416 -9.393 -20.899 1.00 93.50 261 ASN A O 1
ATOM 2095 N N . LYS A 1 262 ? -6.579 -10.738 -22.249 1.00 94.56 262 LYS A N 1
ATOM 2096 C CA . LYS A 1 262 ? -5.392 -11.419 -22.802 1.00 94.56 262 LYS A CA 1
ATOM 2097 C C . LYS A 1 262 ? -4.343 -10.455 -23.383 1.00 94.56 262 LYS A C 1
ATOM 2099 O O . LYS A 1 262 ? -3.148 -10.669 -23.189 1.00 94.56 262 LYS A O 1
ATOM 2104 N N . ASN A 1 263 ? -4.772 -9.399 -24.076 1.00 92.88 263 ASN A N 1
ATOM 2105 C CA . ASN A 1 263 ? -3.861 -8.421 -24.677 1.00 92.88 263 ASN A CA 1
ATOM 2106 C C . ASN A 1 263 ? -3.218 -7.533 -23.605 1.00 92.88 263 ASN A C 1
ATOM 2108 O O . ASN A 1 263 ? -2.013 -7.279 -23.638 1.00 92.88 263 ASN A O 1
ATOM 2112 N N . GLU A 1 264 ? -4.014 -7.095 -22.632 1.00 94.38 264 GLU A N 1
ATOM 2113 C CA . GLU A 1 264 ? -3.540 -6.310 -21.494 1.00 94.38 264 GLU A CA 1
ATOM 2114 C C . GLU A 1 264 ? -2.567 -7.103 -20.623 1.00 94.38 264 GLU A C 1
ATOM 2116 O O . GLU A 1 264 ? -1.532 -6.566 -20.232 1.00 94.38 264 GLU A O 1
ATOM 2121 N N . MET A 1 265 ? -2.840 -8.387 -20.379 1.00 96.12 265 MET A N 1
ATOM 2122 C CA . MET A 1 265 ? -1.937 -9.268 -19.642 1.00 96.12 265 MET A CA 1
ATOM 2123 C C . MET A 1 265 ? -0.578 -9.360 -20.340 1.00 96.12 265 MET A C 1
ATOM 2125 O O . MET A 1 265 ? 0.449 -9.132 -19.707 1.00 96.12 265 MET A O 1
ATOM 2129 N N . GLY A 1 266 ? -0.556 -9.566 -21.662 1.00 95.19 266 GLY A N 1
ATOM 2130 C CA . GLY A 1 266 ? 0.695 -9.588 -22.425 1.00 95.19 266 GLY A CA 1
ATOM 2131 C C . GLY A 1 266 ? 1.466 -8.260 -22.383 1.00 95.19 266 GLY A C 1
ATOM 2132 O O . GLY A 1 266 ? 2.698 -8.253 -22.405 1.00 95.19 266 GLY A O 1
ATOM 2133 N N . ARG A 1 267 ? 0.777 -7.112 -22.289 1.00 94.62 267 ARG A N 1
ATOM 2134 C CA . ARG A 1 267 ? 1.425 -5.807 -22.052 1.00 94.62 267 ARG A CA 1
ATOM 2135 C C . ARG A 1 267 ? 1.977 -5.716 -20.628 1.00 94.62 267 ARG A C 1
ATOM 2137 O O . ARG A 1 267 ? 3.109 -5.279 -20.443 1.00 94.62 267 ARG A O 1
ATOM 2144 N N . PHE A 1 268 ? 1.205 -6.149 -19.639 1.00 95.12 268 PHE A N 1
ATOM 2145 C CA . PHE A 1 268 ? 1.594 -6.120 -18.234 1.00 95.12 268 PHE A CA 1
ATOM 2146 C C . PHE A 1 268 ? 2.814 -7.009 -17.943 1.00 95.12 268 PHE A C 1
ATOM 2148 O O . PHE A 1 268 ? 3.749 -6.567 -17.277 1.00 95.12 268 PHE A O 1
ATOM 2155 N N . GLU A 1 269 ? 2.880 -8.210 -18.517 1.00 94.62 269 GLU A N 1
ATOM 2156 C CA . GLU A 1 269 ? 4.042 -9.105 -18.417 1.00 94.62 269 GLU A CA 1
ATOM 2157 C C . GLU A 1 269 ? 5.316 -8.461 -18.986 1.00 94.62 269 GLU A C 1
ATOM 2159 O O . GLU A 1 269 ? 6.402 -8.594 -18.415 1.00 94.62 269 GLU A O 1
ATOM 2164 N N . LYS A 1 270 ? 5.200 -7.680 -20.072 1.00 94.56 270 LYS A N 1
ATOM 2165 C CA . LYS A 1 270 ? 6.325 -6.884 -20.595 1.00 94.56 270 LYS A CA 1
ATOM 2166 C C . LYS A 1 270 ? 6.761 -5.804 -19.602 1.00 94.56 270 LYS A C 1
ATOM 2168 O O . LYS A 1 270 ? 7.965 -5.586 -19.450 1.00 94.56 270 LYS A O 1
ATOM 2173 N N . CYS A 1 271 ? 5.827 -5.156 -18.903 1.00 92.19 271 CYS A N 1
ATOM 2174 C CA . CYS A 1 271 ? 6.142 -4.207 -17.829 1.00 92.19 271 CYS A CA 1
ATOM 2175 C C . CYS A 1 271 ? 6.858 -4.898 -16.651 1.00 92.19 271 CYS A C 1
ATOM 2177 O O . CYS A 1 271 ? 7.853 -4.367 -16.153 1.00 92.19 271 CYS A O 1
ATOM 2179 N N . GLU A 1 272 ? 6.417 -6.094 -16.239 1.00 92.44 272 GLU A N 1
ATOM 2180 C CA . GLU A 1 272 ? 7.085 -6.902 -15.203 1.00 92.44 272 GLU A CA 1
ATOM 2181 C C . GLU A 1 272 ? 8.512 -7.292 -15.623 1.00 92.44 272 GLU A C 1
ATOM 2183 O O . GLU A 1 272 ? 9.463 -7.076 -14.864 1.00 92.44 272 GLU A O 1
ATOM 2188 N N . ALA A 1 273 ? 8.692 -7.778 -16.855 1.00 91.44 273 ALA A N 1
ATOM 2189 C CA . ALA A 1 273 ? 10.002 -8.130 -17.400 1.00 91.44 273 ALA A CA 1
ATOM 2190 C C . ALA A 1 273 ? 10.939 -6.913 -17.485 1.00 91.44 273 ALA A C 1
ATOM 2192 O O . ALA A 1 273 ? 12.117 -6.998 -17.120 1.00 91.44 273 ALA A O 1
ATOM 2193 N N . LYS A 1 274 ? 10.414 -5.758 -17.918 1.00 89.31 274 LYS A N 1
ATOM 2194 C CA . LYS A 1 274 ? 11.156 -4.492 -17.963 1.00 89.31 274 LYS A CA 1
ATOM 2195 C C . LYS A 1 274 ? 11.622 -4.076 -16.568 1.00 89.31 274 LYS A C 1
ATOM 2197 O O . LYS A 1 274 ? 12.805 -3.782 -16.386 1.00 89.31 274 LYS A O 1
ATOM 2202 N N . HIS A 1 275 ? 10.729 -4.108 -15.578 1.00 86.69 275 HIS A N 1
ATOM 2203 C CA . HIS A 1 275 ? 11.060 -3.784 -14.191 1.00 86.69 275 HIS A CA 1
ATOM 2204 C C . HIS A 1 275 ? 12.131 -4.728 -13.621 1.00 86.69 275 HIS A C 1
ATOM 2206 O O . HIS A 1 275 ? 13.122 -4.264 -13.052 1.00 86.69 275 HIS A O 1
ATOM 2212 N N . ALA A 1 276 ? 11.990 -6.040 -13.836 1.00 84.00 276 ALA A N 1
ATOM 2213 C CA . ALA A 1 276 ? 12.965 -7.032 -13.390 1.00 84.00 276 ALA A CA 1
ATOM 2214 C C . ALA A 1 276 ? 14.354 -6.797 -14.011 1.00 84.00 276 ALA A C 1
ATOM 2216 O O . ALA A 1 276 ? 15.363 -6.789 -13.300 1.00 84.00 276 ALA A O 1
ATOM 2217 N N . LYS A 1 277 ? 14.414 -6.553 -15.330 1.00 86.50 277 LYS A N 1
ATOM 2218 C CA . LYS A 1 277 ? 15.662 -6.253 -16.051 1.00 86.50 277 LYS A CA 1
ATOM 2219 C C . LYS A 1 277 ? 16.327 -4.988 -15.514 1.00 86.50 277 LYS A C 1
ATOM 2221 O O . LYS A 1 277 ? 17.525 -5.006 -15.229 1.00 86.50 277 LYS A O 1
ATOM 2226 N N . TRP A 1 278 ? 15.558 -3.915 -15.341 1.00 82.81 278 TRP A N 1
ATOM 2227 C CA . TRP A 1 278 ? 16.063 -2.660 -14.790 1.00 82.81 278 TRP A CA 1
ATOM 2228 C C . TRP A 1 278 ? 16.618 -2.849 -13.375 1.00 82.81 278 TRP A C 1
ATOM 2230 O O . TRP A 1 278 ? 17.740 -2.428 -13.096 1.00 82.81 278 TRP A O 1
ATOM 2240 N N . LYS A 1 279 ? 15.900 -3.559 -12.492 1.00 78.75 279 LYS A N 1
ATOM 2241 C CA . LYS A 1 279 ? 16.364 -3.782 -11.116 1.00 78.75 279 LYS A CA 1
ATOM 2242 C C . LYS A 1 279 ? 17.665 -4.584 -11.077 1.00 78.75 279 LYS A C 1
ATOM 2244 O O . LYS A 1 279 ? 18.572 -4.222 -10.329 1.00 78.75 279 LYS A O 1
ATOM 2249 N N . LYS A 1 280 ? 17.794 -5.622 -11.911 1.00 78.44 280 LYS A N 1
ATOM 2250 C CA . LYS A 1 280 ? 19.044 -6.389 -12.058 1.00 78.44 280 LYS A CA 1
ATOM 2251 C C . LYS A 1 280 ? 20.202 -5.505 -12.525 1.00 78.44 280 LYS A C 1
ATOM 2253 O O . LYS A 1 280 ? 21.286 -5.576 -11.952 1.00 78.44 280 LYS A O 1
ATOM 2258 N N . ALA A 1 281 ? 19.968 -4.637 -13.512 1.00 78.44 281 ALA A N 1
ATOM 2259 C CA . ALA A 1 281 ? 20.978 -3.694 -13.991 1.00 78.44 281 ALA A CA 1
ATOM 2260 C C . ALA A 1 281 ? 21.408 -2.701 -12.898 1.00 78.44 281 ALA A C 1
ATOM 2262 O O . ALA A 1 281 ? 22.604 -2.455 -12.735 1.00 78.44 281 ALA A O 1
ATOM 2263 N N . GLN A 1 282 ? 20.460 -2.194 -12.103 1.00 73.62 282 GLN A N 1
ATOM 2264 C CA . GLN A 1 282 ? 20.751 -1.312 -10.972 1.00 73.62 282 GLN A CA 1
ATOM 2265 C C . GLN A 1 282 ? 21.560 -2.015 -9.885 1.00 73.62 282 GLN A C 1
ATOM 2267 O O . GLN A 1 282 ? 22.566 -1.478 -9.431 1.00 73.62 282 GLN A O 1
ATOM 2272 N N . ILE A 1 283 ? 21.189 -3.243 -9.508 1.00 69.00 283 ILE A N 1
ATOM 2273 C CA . ILE A 1 283 ? 21.973 -4.053 -8.564 1.00 69.00 283 ILE A CA 1
ATOM 2274 C C . ILE A 1 283 ? 23.402 -4.240 -9.091 1.00 69.00 283 ILE A C 1
ATOM 2276 O O . ILE A 1 283 ? 24.357 -4.019 -8.352 1.00 69.00 283 ILE A O 1
ATOM 2280 N N . ALA A 1 284 ? 23.570 -4.569 -10.375 1.00 72.06 284 ALA A N 1
ATOM 2281 C CA . ALA A 1 284 ? 24.890 -4.721 -10.984 1.00 72.06 284 ALA A CA 1
ATOM 2282 C C . ALA A 1 284 ? 25.691 -3.404 -11.010 1.00 72.06 284 ALA A C 1
ATOM 2284 O O . ALA A 1 284 ? 26.904 -3.414 -10.808 1.00 72.06 284 ALA A O 1
ATOM 2285 N N . LYS A 1 285 ? 25.038 -2.258 -11.247 1.00 72.12 285 LYS A N 1
ATOM 2286 C CA . LYS A 1 285 ? 25.654 -0.922 -11.173 1.00 72.12 285 LYS A CA 1
ATOM 2287 C C . LYS A 1 285 ? 26.119 -0.611 -9.750 1.00 72.12 285 LYS A C 1
ATOM 2289 O O . LYS A 1 285 ? 27.292 -0.307 -9.567 1.00 72.12 285 LYS A O 1
ATOM 2294 N N . ILE A 1 286 ? 25.246 -0.790 -8.756 1.00 65.62 286 ILE A N 1
ATOM 2295 C CA . ILE A 1 286 ? 25.561 -0.598 -7.334 1.00 65.62 286 ILE A CA 1
ATOM 2296 C C . ILE A 1 286 ? 26.740 -1.477 -6.930 1.00 65.62 286 ILE A C 1
ATOM 2298 O O . ILE A 1 286 ? 27.679 -0.979 -6.325 1.00 65.62 286 ILE A O 1
ATOM 2302 N N . LEU A 1 287 ? 26.731 -2.763 -7.293 1.00 63.81 287 LEU A N 1
ATOM 2303 C CA . LEU A 1 287 ? 27.832 -3.673 -6.980 1.00 63.81 287 LEU A CA 1
ATOM 2304 C C . LEU A 1 287 ? 29.144 -3.224 -7.633 1.00 63.81 287 LEU A C 1
ATOM 2306 O O . LEU A 1 287 ? 30.166 -3.211 -6.959 1.00 63.81 287 LEU A O 1
ATOM 2310 N N . ARG A 1 288 ? 29.129 -2.798 -8.903 1.00 68.06 288 ARG A N 1
ATOM 2311 C CA . ARG A 1 288 ? 30.329 -2.275 -9.583 1.00 68.06 288 ARG A CA 1
ATOM 2312 C C . ARG A 1 288 ? 30.868 -1.010 -8.919 1.00 68.06 288 ARG A C 1
ATOM 2314 O O . ARG A 1 288 ? 32.072 -0.909 -8.705 1.00 68.06 288 ARG A O 1
ATOM 2321 N N . GLU A 1 289 ? 29.998 -0.067 -8.573 1.00 65.31 289 GLU A N 1
ATOM 2322 C CA . GLU A 1 289 ? 30.396 1.168 -7.890 1.00 65.31 289 GLU A CA 1
ATOM 2323 C C . GLU A 1 289 ? 30.876 0.906 -6.461 1.00 65.31 289 GLU A C 1
ATOM 2325 O O . GLU A 1 289 ? 31.837 1.525 -6.013 1.00 65.31 289 GLU A O 1
ATOM 2330 N N . TRP A 1 290 ? 30.245 -0.028 -5.749 1.00 60.12 290 TRP A N 1
ATOM 2331 C CA . TRP A 1 290 ? 30.624 -0.394 -4.390 1.00 60.12 290 TRP A CA 1
ATOM 2332 C C . TRP A 1 290 ? 31.966 -1.125 -4.364 1.00 60.12 290 TRP A C 1
ATOM 2334 O O . TRP A 1 290 ? 32.844 -0.718 -3.614 1.00 60.12 290 TRP A O 1
ATOM 2344 N N . ILE A 1 291 ? 32.186 -2.086 -5.269 1.00 60.66 291 ILE A N 1
ATOM 2345 C CA . ILE A 1 291 ? 33.495 -2.724 -5.485 1.00 60.66 291 ILE A CA 1
ATOM 2346 C C . ILE A 1 291 ? 34.536 -1.678 -5.898 1.00 60.66 291 ILE A C 1
ATOM 2348 O O . ILE A 1 291 ? 35.669 -1.725 -5.434 1.00 60.66 291 ILE A O 1
ATOM 2352 N N . GLY A 1 292 ? 34.170 -0.702 -6.733 1.00 57.88 292 GLY A N 1
ATOM 2353 C CA . GLY A 1 292 ? 35.045 0.411 -7.104 1.00 57.88 292 GLY A CA 1
ATOM 2354 C C . GLY A 1 292 ? 35.437 1.281 -5.907 1.00 57.88 292 GLY A C 1
ATOM 2355 O O . GLY A 1 292 ? 36.608 1.614 -5.755 1.00 57.88 292 GLY A O 1
ATOM 2356 N N . ARG A 1 293 ? 34.490 1.606 -5.020 1.00 56.06 293 ARG A N 1
ATOM 2357 C CA . ARG A 1 293 ? 34.741 2.381 -3.794 1.00 56.06 293 ARG A CA 1
ATOM 2358 C C . ARG A 1 293 ? 35.503 1.589 -2.744 1.00 56.06 293 ARG A C 1
ATOM 2360 O O . ARG A 1 293 ? 36.387 2.164 -2.125 1.00 56.06 293 ARG A O 1
ATOM 2367 N N . GLU A 1 294 ? 35.215 0.302 -2.565 1.00 56.38 294 GLU A N 1
ATOM 2368 C CA . GLU A 1 294 ? 36.035 -0.583 -1.738 1.00 56.38 294 GLU A CA 1
ATOM 2369 C C . GLU A 1 294 ? 37.443 -0.659 -2.310 1.00 56.38 294 GLU A C 1
ATOM 2371 O O . GLU A 1 294 ? 38.393 -0.458 -1.575 1.00 56.38 294 GLU A O 1
ATOM 2376 N N . ARG A 1 295 ? 37.610 -0.838 -3.623 1.00 51.50 295 ARG A N 1
ATOM 2377 C CA . ARG A 1 295 ? 38.922 -0.840 -4.281 1.00 51.50 295 ARG A CA 1
ATOM 2378 C C . ARG A 1 295 ? 39.670 0.481 -4.090 1.00 51.50 295 ARG A C 1
ATOM 2380 O O . ARG A 1 295 ? 40.867 0.446 -3.835 1.00 51.50 295 ARG A O 1
ATOM 2387 N N . VAL A 1 296 ? 38.990 1.625 -4.163 1.00 51.75 296 VAL A N 1
ATOM 2388 C CA . VAL A 1 296 ? 39.576 2.946 -3.874 1.00 51.75 296 VAL A CA 1
ATOM 2389 C C . VAL A 1 296 ? 39.898 3.099 -2.385 1.00 51.75 296 VAL A C 1
ATOM 2391 O O . VAL A 1 296 ? 40.958 3.616 -2.049 1.00 51.75 296 VAL A O 1
ATOM 2394 N N . ALA A 1 297 ? 39.041 2.612 -1.486 1.00 52.84 297 ALA A N 1
ATOM 2395 C CA . ALA A 1 297 ? 39.304 2.581 -0.051 1.00 52.84 297 ALA A CA 1
ATOM 2396 C C . ALA A 1 297 ? 40.502 1.676 0.272 1.00 52.84 297 ALA A C 1
ATOM 2398 O O . ALA A 1 297 ? 41.350 2.067 1.060 1.00 52.84 297 ALA A O 1
ATOM 2399 N N . TRP A 1 298 ? 40.638 0.528 -0.394 1.00 51.69 298 TRP A N 1
ATOM 2400 C CA . TRP A 1 298 ? 41.789 -0.370 -0.311 1.00 51.69 298 TRP A CA 1
ATOM 2401 C C . TRP A 1 298 ? 43.053 0.270 -0.875 1.00 51.69 298 TRP A C 1
ATOM 2403 O O . TRP A 1 298 ? 44.099 0.211 -0.241 1.00 51.69 298 TRP A O 1
ATOM 2413 N N . GLN A 1 299 ? 42.964 0.954 -2.016 1.00 50.31 299 GLN A N 1
ATOM 2414 C CA . GLN A 1 299 ? 44.082 1.712 -2.577 1.00 50.31 299 GLN A CA 1
ATOM 2415 C C . GLN A 1 299 ? 44.523 2.833 -1.626 1.00 50.31 299 GLN A C 1
ATOM 2417 O O . GLN A 1 299 ? 45.710 2.944 -1.336 1.00 50.31 299 GLN A O 1
ATOM 2422 N N . LEU A 1 300 ? 43.591 3.597 -1.053 1.00 48.66 300 LEU A N 1
ATOM 2423 C CA . LEU A 1 300 ? 43.876 4.620 -0.042 1.00 48.66 300 LEU A CA 1
ATOM 2424 C C . LEU A 1 300 ? 44.459 4.023 1.243 1.00 48.66 300 LEU A C 1
ATOM 2426 O O . LEU A 1 300 ? 45.441 4.541 1.759 1.00 48.66 300 LEU A O 1
ATOM 2430 N N . LEU A 1 301 ? 43.913 2.913 1.742 1.00 52.34 301 LEU A N 1
ATOM 2431 C CA . LEU A 1 301 ? 44.441 2.209 2.912 1.00 52.34 301 LEU A CA 1
ATOM 2432 C C . LEU A 1 301 ? 45.832 1.622 2.652 1.00 52.34 301 LEU A C 1
ATOM 2434 O O . LEU A 1 301 ? 46.658 1.633 3.559 1.00 52.34 301 LEU A O 1
ATOM 2438 N N . SER A 1 302 ? 46.123 1.169 1.431 1.00 49.81 302 SER A N 1
ATOM 2439 C CA . SER A 1 302 ? 47.451 0.686 1.034 1.00 49.81 302 SER A CA 1
ATOM 2440 C C . SER A 1 302 ? 48.470 1.827 0.910 1.00 49.81 302 SER A C 1
ATOM 2442 O O . SER A 1 302 ? 49.598 1.691 1.377 1.00 49.81 302 SER A O 1
ATOM 2444 N N . LEU A 1 303 ? 48.052 2.987 0.386 1.00 49.59 303 LEU A N 1
ATOM 2445 C CA . LEU A 1 303 ? 48.867 4.203 0.282 1.00 49.59 303 LEU A CA 1
ATOM 2446 C C . LEU A 1 303 ? 49.126 4.839 1.656 1.00 49.59 303 LEU A C 1
ATOM 2448 O O . LEU A 1 303 ? 50.229 5.301 1.933 1.00 49.59 303 LEU A O 1
ATOM 2452 N N . CYS A 1 304 ? 48.129 4.836 2.543 1.00 49.03 304 CYS A N 1
ATOM 2453 C CA . CYS A 1 304 ? 48.254 5.326 3.915 1.00 49.03 304 CYS A CA 1
ATOM 2454 C C . CYS A 1 304 ? 48.840 4.277 4.875 1.00 49.03 304 CYS A C 1
ATOM 2456 O O . CYS A 1 304 ? 49.258 4.628 5.977 1.00 49.03 304 CYS A O 1
ATOM 2458 N N . GLY A 1 305 ? 48.896 3.005 4.469 1.00 49.66 305 GLY A N 1
ATOM 2459 C CA . GLY A 1 305 ? 49.336 1.850 5.257 1.00 49.66 305 GLY A CA 1
ATOM 2460 C C . GLY A 1 305 ? 50.668 2.028 5.995 1.00 49.66 305 GLY A C 1
ATOM 2461 O O . GLY A 1 305 ? 50.725 1.698 7.184 1.00 49.66 305 GLY A O 1
ATOM 2462 N N . PRO A 1 306 ? 51.714 2.614 5.379 1.00 57.88 306 PRO A N 1
ATOM 2463 C CA . PRO A 1 306 ? 52.979 2.912 6.057 1.00 57.88 306 PRO A CA 1
ATOM 2464 C C . PRO A 1 306 ? 52.830 3.868 7.253 1.00 57.88 306 PRO A C 1
ATOM 2466 O O . PRO A 1 306 ? 53.593 3.782 8.216 1.00 57.88 306 PRO A O 1
ATOM 2469 N N . HIS A 1 307 ? 51.819 4.740 7.223 1.00 59.19 307 HIS A N 1
ATOM 2470 C CA . HIS A 1 307 ? 51.548 5.769 8.231 1.00 59.19 307 HIS A CA 1
ATOM 2471 C C . HIS A 1 307 ? 50.476 5.359 9.254 1.00 59.19 307 HIS A C 1
ATOM 2473 O O . HIS A 1 307 ? 50.258 6.059 10.244 1.00 59.19 307 HIS A O 1
ATOM 2479 N N . LEU A 1 308 ? 49.811 4.216 9.057 1.00 60.47 308 LEU A N 1
ATOM 2480 C CA . LEU A 1 308 ? 48.831 3.687 10.004 1.00 60.47 308 LEU A CA 1
ATOM 2481 C C . LEU A 1 308 ? 49.523 2.996 11.188 1.00 60.47 308 LEU A C 1
ATOM 2483 O O . LEU A 1 308 ? 50.58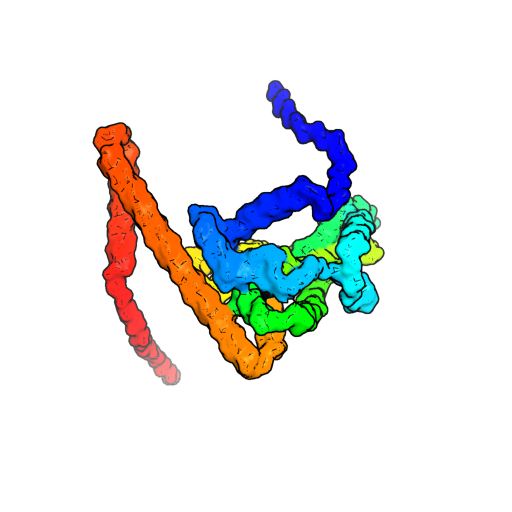0 2.369 11.052 1.00 60.47 308 LEU A O 1
ATOM 2487 N N . ARG A 1 309 ? 48.909 3.080 12.376 1.00 68.56 309 ARG A N 1
ATOM 2488 C CA . ARG A 1 309 ? 49.393 2.379 13.578 1.00 68.56 309 ARG A CA 1
ATOM 2489 C C . ARG A 1 309 ? 49.380 0.851 13.354 1.00 68.56 309 ARG A C 1
ATOM 2491 O O . ARG A 1 309 ? 48.500 0.364 12.643 1.00 68.56 309 ARG A O 1
ATOM 2498 N N . PRO A 1 310 ? 50.285 0.078 13.984 1.00 63.47 310 PRO A N 1
ATOM 2499 C CA . PRO A 1 310 ? 50.441 -1.363 13.729 1.00 63.47 310 PRO A CA 1
ATOM 2500 C C . PRO A 1 310 ? 49.147 -2.191 13.842 1.00 63.47 310 PRO A C 1
ATOM 2502 O O . PRO A 1 310 ? 48.885 -3.041 12.998 1.00 63.47 310 PRO A O 1
ATOM 2505 N N . TYR A 1 311 ? 48.285 -1.889 14.818 1.00 53.47 311 TYR A N 1
ATOM 2506 C CA . TYR A 1 311 ? 47.003 -2.585 15.003 1.00 53.47 311 TYR A CA 1
ATOM 2507 C C . TYR A 1 311 ? 45.995 -2.334 13.872 1.00 53.47 311 TYR A C 1
ATOM 2509 O O . TYR A 1 311 ? 45.242 -3.231 13.504 1.00 53.47 311 TYR A O 1
ATOM 2517 N N . ALA A 1 312 ? 46.006 -1.136 13.279 1.00 53.12 312 ALA A N 1
ATOM 2518 C CA . ALA A 1 312 ? 45.170 -0.830 12.123 1.00 53.12 312 ALA A CA 1
ATOM 2519 C C . ALA A 1 312 ? 45.669 -1.574 10.873 1.00 53.12 312 ALA A C 1
ATOM 2521 O O . ALA A 1 312 ? 44.857 -2.098 10.120 1.00 53.12 312 ALA A O 1
ATOM 2522 N N . ARG A 1 313 ? 46.993 -1.711 10.696 1.00 57.00 313 ARG A N 1
ATOM 2523 C CA . ARG A 1 313 ? 47.577 -2.518 9.607 1.00 57.00 313 ARG A CA 1
ATOM 2524 C C . ARG A 1 313 ? 47.202 -4.000 9.705 1.00 57.00 313 ARG A C 1
ATOM 2526 O O . ARG A 1 313 ? 46.823 -4.586 8.697 1.00 57.00 313 ARG A O 1
ATOM 2533 N N . ALA A 1 314 ? 47.251 -4.582 10.904 1.00 55.91 314 ALA A N 1
ATOM 2534 C CA . ALA A 1 314 ? 46.881 -5.983 11.123 1.00 55.91 314 ALA A CA 1
ATOM 2535 C C . ALA A 1 314 ? 45.389 -6.253 10.841 1.00 55.91 314 ALA A C 1
ATOM 2537 O O . ALA A 1 314 ? 45.046 -7.256 10.217 1.00 55.91 314 ALA A O 1
ATOM 2538 N N . ALA A 1 315 ? 44.499 -5.334 11.238 1.00 54.44 315 ALA A N 1
ATOM 2539 C CA . ALA A 1 315 ? 43.069 -5.436 10.942 1.00 54.44 315 ALA A CA 1
ATOM 2540 C C . ALA A 1 315 ? 42.776 -5.343 9.431 1.00 54.44 315 ALA A C 1
ATOM 2542 O O . ALA A 1 315 ? 41.962 -6.102 8.912 1.00 54.44 315 ALA A O 1
ATOM 2543 N N . ILE A 1 316 ? 43.475 -4.453 8.720 1.00 59.38 316 ILE A N 1
ATOM 2544 C CA . ILE A 1 316 ? 43.373 -4.276 7.263 1.00 59.38 316 ILE A CA 1
ATOM 2545 C C . ILE A 1 316 ? 43.826 -5.548 6.530 1.00 59.38 316 ILE A C 1
ATOM 2547 O O . ILE A 1 316 ? 43.081 -6.057 5.697 1.00 59.38 316 ILE A O 1
ATOM 2551 N N . GLN A 1 317 ? 44.973 -6.130 6.903 1.00 56.97 317 GLN A N 1
ATOM 2552 C CA . GLN A 1 317 ? 45.446 -7.400 6.331 1.00 56.97 317 GLN A CA 1
ATOM 2553 C C . GLN A 1 317 ? 44.468 -8.561 6.562 1.00 56.97 317 GLN A C 1
ATOM 2555 O O . GLN A 1 317 ? 44.233 -9.354 5.651 1.00 56.97 317 GLN A O 1
ATOM 2560 N N . GLY A 1 318 ? 43.861 -8.655 7.750 1.00 52.44 318 GLY A N 1
ATOM 2561 C CA . GLY A 1 318 ? 42.862 -9.689 8.041 1.00 52.44 318 GLY A CA 1
ATOM 2562 C C . GLY A 1 318 ? 41.635 -9.605 7.126 1.00 52.44 318 GLY A C 1
ATOM 2563 O O . GLY A 1 318 ? 41.123 -10.626 6.668 1.00 52.44 318 GLY A O 1
ATOM 2564 N N . VAL A 1 319 ? 41.196 -8.388 6.799 1.00 55.62 319 VAL A N 1
ATOM 2565 C CA . VAL A 1 319 ? 40.053 -8.171 5.905 1.00 55.62 319 VAL A CA 1
ATOM 2566 C C . VAL A 1 319 ? 40.437 -8.377 4.425 1.00 55.62 319 VAL A C 1
ATOM 2568 O O . VAL A 1 319 ? 39.632 -8.946 3.689 1.00 55.62 319 VAL A O 1
ATOM 2571 N N . GLU A 1 320 ? 41.659 -8.041 3.981 1.00 58.2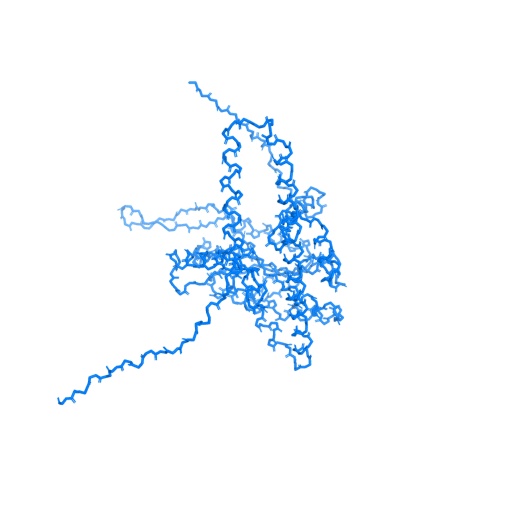8 320 GLU A N 1
ATOM 2572 C CA . GLU A 1 320 ? 42.138 -8.370 2.616 1.00 58.28 320 GLU A CA 1
ATOM 2573 C C . GLU A 1 320 ? 42.186 -9.879 2.360 1.00 58.28 320 GLU A C 1
ATOM 2575 O O . GLU A 1 320 ? 41.801 -10.350 1.286 1.00 58.28 320 GLU A O 1
ATOM 2580 N N . VAL A 1 321 ? 42.646 -10.649 3.349 1.00 56.72 321 VAL A N 1
ATOM 2581 C CA . VAL A 1 321 ? 42.658 -12.115 3.278 1.00 56.72 321 VAL A CA 1
ATOM 2582 C C . VAL A 1 321 ? 41.230 -12.643 3.162 1.00 56.72 321 VAL A C 1
ATOM 2584 O O . VAL A 1 321 ? 40.958 -13.476 2.300 1.00 56.72 321 VAL A O 1
ATOM 2587 N N . MET A 1 322 ? 40.295 -12.108 3.950 1.00 47.62 322 MET A N 1
ATOM 2588 C CA . MET A 1 322 ? 38.890 -12.513 3.893 1.00 47.62 322 MET A CA 1
ATOM 2589 C C . MET A 1 322 ? 38.236 -12.167 2.547 1.00 47.62 322 MET A C 1
ATOM 2591 O O . MET A 1 322 ? 37.490 -12.975 1.999 1.00 47.62 322 MET A O 1
ATOM 2595 N N . ALA A 1 323 ? 38.548 -11.003 1.971 1.00 57.12 323 ALA A N 1
ATOM 2596 C CA . ALA A 1 323 ? 38.062 -10.609 0.651 1.00 57.12 323 ALA A CA 1
ATOM 2597 C C . ALA A 1 323 ? 38.575 -11.551 -0.452 1.00 57.12 323 ALA A C 1
ATOM 2599 O O . ALA A 1 323 ? 37.791 -11.985 -1.294 1.00 57.12 323 ALA A O 1
ATOM 2600 N N . LYS A 1 324 ? 39.858 -11.939 -0.407 1.00 58.31 324 LYS A N 1
ATOM 2601 C CA . LYS A 1 324 ? 40.437 -12.934 -1.328 1.00 58.31 324 LYS A CA 1
ATOM 2602 C C . LYS A 1 324 ? 39.802 -14.313 -1.163 1.00 58.31 324 LYS A C 1
ATOM 2604 O O . LYS A 1 324 ? 39.502 -14.959 -2.160 1.00 58.31 324 LYS A O 1
ATOM 2609 N N . VAL A 1 325 ? 39.544 -14.747 0.072 1.00 47.97 325 VAL A N 1
ATOM 2610 C CA . VAL A 1 325 ? 38.828 -16.005 0.343 1.00 47.97 325 VAL A CA 1
ATOM 2611 C C . VAL A 1 325 ? 37.420 -15.962 -0.249 1.00 47.97 325 VAL A C 1
ATOM 2613 O O . VAL A 1 325 ? 37.016 -16.898 -0.929 1.00 47.97 325 VAL A O 1
ATOM 2616 N N . MET A 1 326 ? 36.686 -14.862 -0.069 1.00 52.16 326 MET A N 1
ATOM 2617 C CA . MET A 1 326 ? 35.345 -14.702 -0.643 1.00 52.16 326 MET A CA 1
ATOM 2618 C C . MET A 1 326 ? 35.349 -14.676 -2.175 1.00 52.16 326 MET A C 1
ATOM 2620 O O . MET A 1 326 ? 34.390 -15.138 -2.790 1.00 52.16 326 MET A O 1
ATOM 2624 N N . ASP A 1 327 ? 36.403 -14.151 -2.796 1.00 59.78 327 ASP A N 1
ATOM 2625 C CA . ASP A 1 327 ? 36.556 -14.142 -4.252 1.00 59.78 327 ASP A CA 1
ATOM 2626 C C . ASP A 1 327 ? 36.898 -15.536 -4.802 1.00 59.78 327 ASP A C 1
ATOM 2628 O O . ASP A 1 327 ? 36.336 -15.965 -5.807 1.00 59.78 327 ASP A O 1
ATOM 2632 N N . ILE A 1 328 ? 37.728 -16.303 -4.086 1.00 57.91 328 ILE A N 1
ATOM 2633 C CA . ILE A 1 328 ? 37.969 -17.723 -4.380 1.00 57.91 328 ILE A CA 1
ATOM 2634 C C . ILE A 1 328 ? 36.660 -18.513 -4.265 1.00 57.91 328 ILE A C 1
ATOM 2636 O O . ILE A 1 328 ? 36.315 -19.250 -5.182 1.00 57.91 328 ILE A O 1
ATOM 2640 N N . LEU A 1 329 ? 35.886 -18.310 -3.193 1.00 47.59 329 LEU A N 1
ATOM 2641 C CA . LEU A 1 329 ? 34.609 -19.002 -2.977 1.00 47.59 329 LEU A CA 1
ATOM 2642 C C . LEU A 1 329 ? 33.555 -18.680 -4.048 1.00 47.59 329 LEU A C 1
ATOM 2644 O O . LEU A 1 329 ? 32.738 -19.536 -4.368 1.00 47.59 329 LEU A O 1
ATOM 2648 N N . LYS A 1 330 ? 33.566 -17.470 -4.622 1.00 57.12 330 LYS A N 1
ATOM 2649 C CA . LYS A 1 330 ? 32.674 -17.087 -5.733 1.00 57.12 330 LYS A CA 1
ATOM 2650 C C . LYS A 1 330 ? 33.058 -17.718 -7.070 1.00 57.12 330 LYS A C 1
ATOM 2652 O O . LYS A 1 330 ? 32.192 -17.858 -7.927 1.00 57.12 330 LYS A O 1
ATOM 2657 N N . ASN A 1 331 ? 34.335 -18.046 -7.242 1.00 53.06 331 ASN A N 1
ATOM 2658 C CA . ASN A 1 331 ? 34.887 -18.615 -8.468 1.00 53.06 331 ASN A CA 1
ATOM 2659 C C . ASN A 1 331 ? 35.114 -20.130 -8.372 1.00 53.06 331 ASN A C 1
ATOM 2661 O O . ASN A 1 331 ? 35.637 -20.726 -9.313 1.00 53.06 331 ASN A O 1
ATOM 2665 N N . LEU A 1 332 ? 34.719 -20.764 -7.262 1.00 46.81 332 LEU A N 1
ATOM 2666 C CA . LEU A 1 332 ? 34.609 -22.214 -7.221 1.00 46.81 332 LEU A CA 1
ATOM 2667 C C . LEU A 1 332 ? 33.561 -22.638 -8.260 1.00 46.81 332 LEU A C 1
ATOM 2669 O O . LEU A 1 332 ? 32.457 -22.082 -8.260 1.00 46.81 332 LEU A O 1
ATOM 2673 N N . PRO A 1 333 ? 33.881 -23.589 -9.157 1.00 42.34 333 PRO A N 1
ATOM 2674 C CA . PRO A 1 333 ? 32.874 -24.157 -10.033 1.00 42.34 333 PRO A CA 1
ATOM 2675 C C . PRO A 1 333 ? 31.755 -24.696 -9.147 1.00 42.34 333 PRO A C 1
ATOM 2677 O O . PRO A 1 333 ? 32.022 -25.376 -8.154 1.00 42.34 333 PRO A O 1
ATOM 2680 N N . ALA A 1 334 ? 30.509 -24.345 -9.469 1.00 50.16 334 ALA A N 1
ATOM 2681 C CA . ALA A 1 334 ? 29.371 -24.993 -8.849 1.00 50.16 334 ALA A CA 1
ATOM 2682 C C . ALA A 1 334 ? 29.538 -26.485 -9.134 1.00 50.16 334 ALA A C 1
ATOM 2684 O O . ALA A 1 334 ? 29.417 -26.892 -10.288 1.00 50.16 334 ALA A O 1
ATOM 2685 N N . GLU A 1 335 ? 29.890 -27.280 -8.121 1.00 45.03 335 GLU A N 1
ATOM 2686 C CA . GLU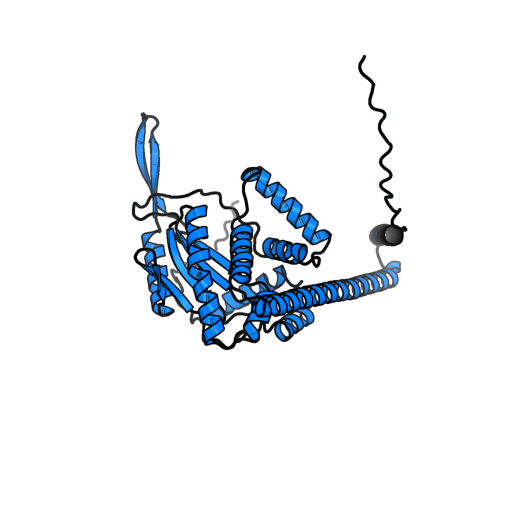 A 1 335 ? 29.753 -28.722 -8.240 1.00 45.03 335 GLU A CA 1
ATOM 2687 C C . GLU A 1 335 ? 28.309 -28.952 -8.666 1.00 45.03 335 GLU A C 1
ATOM 2689 O O . GLU A 1 335 ? 27.362 -28.572 -7.966 1.00 45.03 335 GLU A O 1
ATOM 2694 N N . GLU A 1 336 ? 28.148 -29.477 -9.879 1.00 41.25 336 GLU A N 1
ATOM 2695 C CA . GLU A 1 336 ? 26.873 -29.959 -10.355 1.00 41.25 336 GLU A CA 1
ATOM 2696 C C . GLU A 1 336 ? 26.398 -30.963 -9.313 1.00 41.25 336 GLU A C 1
ATOM 2698 O O . GLU A 1 336 ? 26.895 -32.087 -9.223 1.00 41.25 336 GLU A O 1
ATOM 2703 N N . SER A 1 337 ? 25.429 -30.539 -8.503 1.00 41.47 337 SER A N 1
ATOM 2704 C CA . SER A 1 337 ? 24.578 -31.440 -7.743 1.00 41.47 337 SER A CA 1
ATOM 2705 C C . SER A 1 337 ? 23.755 -32.235 -8.754 1.00 41.47 337 SER A C 1
ATOM 2707 O O . SER A 1 337 ? 22.563 -32.023 -8.968 1.00 41.47 337 SER A O 1
ATOM 2709 N N . SER A 1 338 ? 24.431 -33.169 -9.420 1.00 38.41 338 SER A N 1
ATOM 2710 C CA . SER A 1 338 ? 23.809 -34.325 -10.019 1.00 38.41 338 SER A CA 1
ATOM 2711 C C . SER A 1 338 ? 23.163 -35.080 -8.863 1.00 38.41 338 SER A C 1
ATOM 2713 O O . SER A 1 338 ? 23.774 -35.876 -8.154 1.00 38.41 338 SER A O 1
ATOM 2715 N N . ASN A 1 339 ? 21.889 -34.770 -8.635 1.00 43.72 339 ASN A N 1
ATOM 2716 C CA . ASN A 1 339 ? 20.974 -35.591 -7.863 1.00 43.72 339 ASN A CA 1
ATOM 2717 C C . ASN A 1 339 ? 20.824 -36.944 -8.577 1.00 43.72 339 ASN A C 1
ATOM 2719 O O . ASN A 1 339 ? 19.792 -37.244 -9.172 1.00 43.72 339 ASN A O 1
ATOM 2723 N N . SER A 1 340 ? 21.856 -37.783 -8.516 1.00 39.19 340 SER A N 1
ATOM 2724 C CA . SER A 1 340 ? 21.681 -39.224 -8.571 1.00 39.19 340 SER A CA 1
ATOM 2725 C C . SER A 1 340 ? 21.357 -39.658 -7.148 1.00 39.19 340 SER A C 1
ATOM 2727 O O . SER A 1 340 ? 22.215 -39.871 -6.298 1.00 39.19 340 SER A O 1
ATOM 2729 N N . CYS A 1 341 ? 20.059 -39.687 -6.859 1.00 31.50 341 CYS A N 1
ATOM 2730 C CA . CYS A 1 341 ? 19.540 -40.291 -5.645 1.00 31.50 341 CYS A CA 1
ATOM 2731 C C . CYS A 1 341 ? 20.059 -41.744 -5.592 1.00 31.50 341 CYS A C 1
ATOM 2733 O O . CYS A 1 341 ? 19.768 -42.511 -6.519 1.00 31.50 341 CYS A O 1
ATOM 2735 N N . PRO A 1 342 ? 20.834 -42.152 -4.571 1.00 39.16 342 PRO A N 1
ATOM 2736 C CA . PRO A 1 342 ? 21.184 -43.552 -4.402 1.00 39.16 342 PRO A CA 1
ATOM 2737 C C . PRO A 1 342 ? 19.880 -44.317 -4.184 1.00 39.16 342 PRO A C 1
ATOM 2739 O O . PRO A 1 342 ? 19.123 -44.000 -3.265 1.00 39.16 342 PRO A O 1
ATOM 2742 N N . LYS A 1 343 ? 19.592 -45.305 -5.038 1.00 38.69 343 LYS A N 1
ATOM 2743 C CA . LYS A 1 343 ? 18.462 -46.218 -4.842 1.00 38.69 343 LYS A CA 1
ATOM 2744 C C . LYS A 1 343 ? 18.608 -46.866 -3.465 1.00 38.69 343 LYS A C 1
ATOM 2746 O O . LYS A 1 343 ? 19.462 -47.727 -3.270 1.00 38.69 343 LYS A O 1
ATOM 2751 N N . GLN A 1 344 ? 17.789 -46.436 -2.510 1.00 43.47 344 GLN A N 1
ATOM 2752 C CA . GLN A 1 344 ? 17.637 -47.134 -1.245 1.00 43.47 344 GLN A CA 1
ATOM 2753 C C . GLN A 1 344 ? 16.986 -48.487 -1.532 1.00 43.47 344 GLN A C 1
ATOM 2755 O O . GLN A 1 344 ? 15.874 -48.562 -2.055 1.00 43.47 344 GLN A O 1
ATOM 2760 N N . ASN A 1 345 ? 17.711 -49.552 -1.199 1.00 40.03 345 ASN A N 1
ATOM 2761 C CA . ASN A 1 345 ? 17.190 -50.907 -1.129 1.00 40.03 345 ASN A CA 1
ATOM 2762 C C . ASN A 1 345 ? 15.980 -50.929 -0.185 1.00 40.03 345 ASN A C 1
ATOM 2764 O O . ASN A 1 345 ? 16.126 -50.703 1.016 1.00 40.03 345 ASN A O 1
ATOM 2768 N N . GLN A 1 346 ? 14.793 -51.209 -0.724 1.00 38.94 346 GLN A N 1
ATOM 2769 C CA . GLN A 1 346 ? 13.644 -51.588 0.092 1.00 38.94 346 GLN A CA 1
ATOM 2770 C C . GLN A 1 346 ? 13.875 -52.999 0.656 1.00 38.94 346 GLN A C 1
ATOM 2772 O O . GLN A 1 346 ? 14.236 -53.899 -0.109 1.00 38.94 346 GLN A O 1
ATOM 2777 N N . PRO A 1 347 ? 13.657 -53.234 1.959 1.00 44.19 347 PRO A N 1
ATOM 2778 C CA . PRO A 1 347 ? 13.620 -54.585 2.490 1.00 44.19 347 PRO A CA 1
ATOM 2779 C C . PRO A 1 347 ? 12.345 -55.285 2.007 1.00 44.19 347 PRO A C 1
ATOM 2781 O O . PRO A 1 347 ? 11.234 -54.794 2.208 1.00 44.19 347 PRO A O 1
ATOM 2784 N N . GLN A 1 348 ? 12.513 -56.444 1.368 1.00 48.41 348 GLN A N 1
ATOM 2785 C CA . GLN A 1 348 ? 11.417 -57.372 1.117 1.00 48.41 348 GLN A CA 1
ATOM 2786 C C . GLN A 1 348 ? 10.948 -57.941 2.458 1.00 48.41 348 GLN A C 1
ATOM 2788 O O . GLN A 1 348 ? 11.691 -58.660 3.127 1.00 48.41 348 GLN A O 1
ATOM 2793 N N . LEU A 1 349 ? 9.720 -57.609 2.849 1.00 45.84 349 LEU A N 1
ATOM 2794 C CA . LEU A 1 349 ? 8.999 -58.335 3.888 1.00 45.84 349 LEU A CA 1
ATOM 2795 C C . LEU A 1 349 ? 8.505 -59.657 3.284 1.00 45.84 349 LEU A C 1
ATOM 2797 O O . LEU A 1 349 ? 7.818 -59.648 2.261 1.00 45.84 349 LEU A O 1
ATOM 2801 N N . LYS A 1 350 ? 8.913 -60.767 3.904 1.00 50.22 350 LYS A N 1
ATOM 2802 C CA . LYS A 1 350 ? 8.253 -62.072 3.785 1.00 50.22 350 LYS A CA 1
ATOM 2803 C C . LYS A 1 350 ? 7.102 -62.150 4.771 1.00 50.22 350 LYS A C 1
ATOM 2805 O O . LYS A 1 350 ? 7.275 -61.601 5.884 1.00 50.22 350 LYS A O 1
#